Protein AF-0000000076749751 (afdb_homodimer)

Secondary structure (DSSP, 8-state):
--HHHHHHHHS------SHHHHHHHHHH--BTTHHHHHHHHHT--HHHHHHHTT--HHHHHHHHTTT-B--HHHHHHHHHHHHHHHHHHHHH--HHHHHHHHHS-BGGGTTB-HHHHTTSHHHHHHHHHHHHHHHTT---/--HHHHHHHHS------SHHHHHHHHHH--BTTHHHHHHHHHT--HHHHHHHTT--HHHHHHHHTTT-B--HHHHHHHHHHHHHHHHHHHHH--HHHHHHHHHS-BGGGTTB-HHHHTTSHHHHHHHHHHHHHHHTT---

Organism: NCBI:txid190893

Structure (mmCIF, N/CA/C/O backbone):
data_AF-0000000076749751-model_v1
#
loop_
_entity.id
_entity.type
_entity.pdbx_description
1 polymer 'DUF2384 domain-containing protein'
#
loop_
_atom_site.group_PDB
_atom_site.id
_atom_site.type_symbol
_atom_site.label_atom_id
_atom_site.label_alt_id
_atom_site.label_comp_id
_atom_site.label_asym_id
_atom_site.label_entity_id
_atom_site.label_seq_id
_atom_site.pdbx_PDB_ins_code
_atom_site.Cartn_x
_atom_site.Cartn_y
_atom_site.Cartn_z
_atom_site.occupancy
_atom_site.B_iso_or_equiv
_atom_site.auth_seq_id
_atom_site.auth_comp_id
_atom_site.auth_asym_id
_atom_site.auth_atom_id
_atom_site.pdbx_PDB_model_num
ATOM 1 N N . MET A 1 1 ? -2.357 2.645 -14.68 1 77.06 1 MET A N 1
ATOM 2 C CA . MET A 1 1 ? -1.623 1.85 -13.695 1 77.06 1 MET A CA 1
ATOM 3 C C . MET A 1 1 ? -2.307 0.506 -13.461 1 77.06 1 MET A C 1
ATOM 5 O O . MET A 1 1 ? -1.648 -0.535 -13.445 1 77.06 1 MET A O 1
ATOM 9 N N . TYR A 1 2 ? -3.404 0.118 -13.281 1 90.69 2 TYR A N 1
ATOM 10 C CA . TYR A 1 2 ? -4.016 -1.134 -12.852 1 90.69 2 TYR A CA 1
ATOM 11 C C . TYR A 1 2 ? -4.855 -1.741 -13.969 1 90.69 2 TYR A C 1
ATOM 13 O O . TYR A 1 2 ? -5.582 -2.713 -13.75 1 90.69 2 TYR A O 1
ATOM 21 N N . ALA A 1 3 ? -4.648 -1.252 -15.211 1 92.38 3 ALA A N 1
ATOM 22 C CA . ALA A 1 3 ? -5.516 -1.77 -16.266 1 92.38 3 ALA A CA 1
ATOM 23 C C . ALA A 1 3 ? -5.273 -3.258 -16.5 1 92.38 3 ALA A C 1
ATOM 25 O O . ALA A 1 3 ? -6.219 -4.047 -16.562 1 92.38 3 ALA A O 1
ATOM 26 N N . SER A 1 4 ? -4.059 -3.562 -16.656 1 93.38 4 SER A N 1
ATOM 27 C CA . SER A 1 4 ? -3.701 -4.961 -16.875 1 93.38 4 SER A CA 1
ATOM 28 C C . SER A 1 4 ? -4.051 -5.82 -15.664 1 93.38 4 SER A C 1
ATOM 30 O O . SER A 1 4 ? -4.578 -6.922 -15.812 1 93.38 4 SER A O 1
ATOM 32 N N . ALA A 1 5 ? -3.809 -5.34 -14.492 1 95.25 5 ALA A N 1
ATOM 33 C CA . ALA A 1 5 ? -4.129 -6.051 -13.258 1 95.25 5 ALA A CA 1
ATOM 34 C C . ALA A 1 5 ? -5.633 -6.293 -13.133 1 95.25 5 ALA A C 1
ATOM 36 O O . ALA A 1 5 ? -6.062 -7.391 -12.773 1 95.25 5 ALA A O 1
ATOM 37 N N . TYR A 1 6 ? -6.387 -5.254 -13.445 1 95.44 6 TYR A N 1
ATOM 38 C CA . TYR A 1 6 ? -7.84 -5.387 -13.406 1 95.44 6 TYR A CA 1
ATOM 39 C C . TYR A 1 6 ? -8.312 -6.449 -14.391 1 95.44 6 TYR A C 1
ATOM 41 O O . TYR A 1 6 ? -9.188 -7.254 -14.07 1 95.44 6 TYR A O 1
ATOM 49 N N . GLN A 1 7 ? -7.746 -6.406 -15.539 1 94.81 7 GLN A N 1
ATOM 50 C CA . GLN A 1 7 ? -8.094 -7.398 -16.547 1 94.81 7 GLN A CA 1
ATOM 51 C C . GLN A 1 7 ? -7.766 -8.812 -16.078 1 94.81 7 GLN A C 1
ATOM 53 O O . GLN A 1 7 ? -8.555 -9.742 -16.266 1 94.81 7 GLN A O 1
ATOM 58 N N . MET A 1 8 ? -6.652 -8.961 -15.445 1 95.5 8 MET A N 1
ATOM 59 C CA . MET A 1 8 ? -6.223 -10.258 -14.945 1 95.5 8 MET A CA 1
ATOM 60 C C . MET A 1 8 ? -7.195 -10.781 -13.891 1 95.5 8 MET A C 1
ATOM 62 O O . MET A 1 8 ? -7.473 -11.984 -13.844 1 95.5 8 MET A O 1
ATOM 66 N N . LEU A 1 9 ? -7.738 -9.906 -13.148 1 96.38 9 LEU A N 1
ATOM 67 C CA . LEU A 1 9 ? -8.594 -10.297 -12.031 1 96.38 9 LEU A CA 1
ATOM 68 C C . LEU A 1 9 ? -10.039 -10.469 -12.492 1 96.38 9 LEU A C 1
ATOM 70 O O . LEU A 1 9 ? -10.711 -11.422 -12.102 1 96.38 9 LEU A O 1
ATOM 74 N N . SER A 1 10 ? -10.492 -9.586 -13.289 1 93.06 10 SER A N 1
ATOM 75 C CA . SER A 1 10 ? -11.914 -9.547 -13.609 1 93.06 10 SER A CA 1
ATOM 76 C C . SER A 1 10 ? -12.211 -10.297 -14.906 1 93.06 10 SER A C 1
ATOM 78 O O . SER A 1 10 ? -13.359 -10.656 -15.172 1 93.06 10 SER A O 1
ATOM 80 N N . GLY A 1 11 ? -11.211 -10.422 -15.727 1 90.88 11 GLY A N 1
ATOM 81 C CA . GLY A 1 11 ? -11.414 -11.016 -17.031 1 90.88 11 GLY A CA 1
ATOM 82 C C . GLY A 1 11 ? -11.969 -10.039 -18.062 1 90.88 11 GLY A C 1
ATOM 83 O O . GLY A 1 11 ? -12.242 -10.414 -19.203 1 90.88 11 GLY A O 1
ATOM 84 N N . THR A 1 12 ? -12.133 -8.828 -17.641 1 89.44 12 THR A N 1
ATOM 85 C CA . THR A 1 12 ? -12.703 -7.816 -18.516 1 89.44 12 THR A CA 1
ATOM 86 C C . THR A 1 12 ? -11.711 -6.676 -18.734 1 89.44 12 THR A C 1
ATOM 88 O O . THR A 1 12 ? -11.078 -6.203 -17.797 1 89.44 12 THR A O 1
ATOM 91 N N . LYS A 1 13 ? -11.641 -6.367 -19.969 1 87.12 13 LYS A N 1
ATOM 92 C CA . LYS A 1 13 ? -10.773 -5.234 -20.281 1 87.12 13 LYS A CA 1
ATOM 93 C C . LYS A 1 13 ? -11.445 -3.912 -19.922 1 87.12 13 LYS A C 1
ATOM 95 O O . LYS A 1 13 ? -12.648 -3.738 -20.156 1 87.12 13 LYS A O 1
ATOM 100 N N . VAL A 1 14 ? -10.758 -3.127 -19.266 1 82.94 14 VAL A N 1
ATOM 101 C CA . VAL A 1 14 ? -11.25 -1.791 -18.953 1 82.94 14 VAL A CA 1
ATOM 102 C C . VAL A 1 14 ? -10.172 -0.755 -19.25 1 82.94 14 VAL A C 1
ATOM 104 O O . VAL A 1 14 ? -8.984 -1.077 -19.281 1 82.94 14 VAL A O 1
ATOM 107 N N . LYS A 1 15 ? -10.633 0.334 -19.734 1 83 15 LYS A N 1
ATOM 108 C CA . LYS A 1 15 ? -9.703 1.451 -19.875 1 83 15 LYS A CA 1
ATOM 109 C C . LYS A 1 15 ? -9.656 2.295 -18.609 1 83 15 LYS A C 1
ATOM 111 O O . LYS A 1 15 ? -10.688 2.752 -18.125 1 83 15 LYS A O 1
ATOM 116 N N . ILE A 1 16 ? -8.555 2.17 -17.953 1 79.12 16 ILE A N 1
ATOM 117 C CA . ILE A 1 16 ? -8.312 3.051 -16.812 1 79.12 16 ILE A CA 1
ATOM 118 C C . ILE A 1 16 ? -7.359 4.168 -17.219 1 79.12 16 ILE A C 1
ATOM 120 O O . ILE A 1 16 ? -6.184 3.92 -17.5 1 79.12 16 ILE A O 1
ATOM 124 N N . GLY A 1 17 ? -7.93 5.363 -17.312 1 77.25 17 GLY A N 1
ATOM 125 C CA . GLY A 1 17 ? -7.117 6.379 -17.969 1 77.25 17 GLY A CA 1
ATOM 126 C C . GLY A 1 17 ? -6.742 7.523 -17.047 1 77.25 17 GLY A C 1
ATOM 127 O O . GLY A 1 17 ? -5.977 8.414 -17.422 1 77.25 17 GLY A O 1
ATOM 128 N N . SER A 1 18 ? -7.34 7.512 -15.945 1 86.38 18 SER A N 1
ATOM 129 C CA . SER A 1 18 ? -7.082 8.664 -15.086 1 86.38 18 SER A CA 1
ATOM 130 C C . SER A 1 18 ? -6.988 8.258 -13.617 1 86.38 18 SER A C 1
ATOM 132 O O . SER A 1 18 ? -7.465 7.184 -13.234 1 86.38 18 SER A O 1
ATOM 134 N N . VAL A 1 19 ? -6.344 9.133 -12.891 1 88.06 19 VAL A N 1
ATOM 135 C CA . VAL A 1 19 ? -6.176 8.906 -11.461 1 88.06 19 VAL A CA 1
ATOM 136 C C . VAL A 1 19 ? -7.543 8.797 -10.789 1 88.06 19 VAL A C 1
ATOM 138 O O . VAL A 1 19 ? -7.812 7.832 -10.062 1 88.06 19 VAL A O 1
ATOM 141 N N . PRO A 1 20 ? -8.469 9.672 -11.148 1 90.75 20 PRO A N 1
ATOM 142 C CA . PRO A 1 20 ? -9.789 9.562 -10.523 1 90.75 20 PRO A CA 1
ATOM 143 C C . PRO A 1 20 ? -10.484 8.242 -10.836 1 90.75 20 PRO A C 1
ATOM 145 O O . PRO A 1 20 ? -11.195 7.691 -9.984 1 90.75 20 PRO A O 1
ATOM 148 N N . GLU A 1 21 ? -10.281 7.762 -11.953 1 92.25 21 GLU A N 1
ATOM 149 C CA . GLU A 1 21 ? -10.93 6.512 -12.344 1 92.25 21 GLU A CA 1
ATOM 150 C C . GLU A 1 21 ? -10.375 5.336 -11.547 1 92.25 21 GLU A C 1
ATOM 152 O O . GLU A 1 21 ? -11.141 4.492 -11.062 1 92.25 21 GLU A O 1
ATOM 157 N N . ILE A 1 22 ? -9.086 5.301 -11.406 1 92.69 22 ILE A N 1
ATOM 158 C CA . ILE A 1 22 ? -8.461 4.215 -10.664 1 92.69 22 ILE A CA 1
ATOM 159 C C . ILE A 1 22 ? -8.883 4.277 -9.195 1 92.69 22 ILE A C 1
ATOM 161 O O . ILE A 1 22 ? -9.172 3.25 -8.586 1 92.69 22 ILE A O 1
ATOM 165 N N . LEU A 1 23 ? -8.906 5.449 -8.656 1 95.44 23 LEU A N 1
ATOM 166 C CA . LEU A 1 23 ? -9.297 5.625 -7.258 1 95.44 23 LEU A CA 1
ATOM 167 C C . LEU A 1 23 ? -10.75 5.23 -7.051 1 95.44 23 LEU A C 1
ATOM 169 O O . LEU A 1 23 ? -11.102 4.652 -6.02 1 95.44 23 LEU A O 1
ATOM 173 N N . SER A 1 24 ? -11.586 5.555 -8.055 1 95.19 24 SER A N 1
ATOM 174 C CA . SER A 1 24 ? -12.992 5.176 -7.969 1 95.19 24 SER A CA 1
ATOM 175 C C . SER A 1 24 ? -13.156 3.662 -7.953 1 95.19 24 SER A C 1
ATOM 177 O O . SER A 1 24 ? -13.969 3.129 -7.199 1 95.19 24 SER A O 1
ATOM 179 N N . ILE A 1 25 ? -12.422 2.971 -8.773 1 94.94 25 ILE A N 1
ATOM 180 C CA . ILE A 1 25 ? -12.461 1.514 -8.836 1 94.94 25 ILE A CA 1
ATOM 181 C C . ILE A 1 25 ? -12.062 0.928 -7.484 1 94.94 25 ILE A C 1
ATOM 183 O O . ILE A 1 25 ? -12.734 0.034 -6.965 1 94.94 25 ILE A O 1
ATOM 187 N N . ILE A 1 26 ? -11.008 1.45 -6.895 1 96.81 26 ILE A N 1
ATOM 188 C CA . ILE A 1 26 ? -10.484 0.962 -5.625 1 96.81 26 ILE A CA 1
ATOM 189 C C . ILE A 1 26 ? -11.5 1.225 -4.512 1 96.81 26 ILE A C 1
ATOM 191 O O . ILE A 1 26 ? -11.836 0.321 -3.744 1 96.81 26 ILE A O 1
ATOM 195 N N . ARG A 1 27 ? -12.055 2.432 -4.48 1 97.19 27 ARG A N 1
ATOM 196 C CA . ARG A 1 27 ? -12.953 2.848 -3.406 1 97.19 27 ARG A CA 1
ATOM 197 C C . ARG A 1 27 ? -14.289 2.115 -3.49 1 97.19 27 ARG A C 1
ATOM 199 O O . ARG A 1 27 ? -14.922 1.847 -2.467 1 97.19 27 ARG A O 1
ATOM 206 N N . THR A 1 28 ? -14.719 1.804 -4.684 1 95.94 28 THR A N 1
ATOM 207 C CA . THR A 1 28 ? -15.984 1.095 -4.879 1 95.94 28 THR A CA 1
ATOM 208 C C . THR A 1 28 ? -15.828 -0.385 -4.543 1 95.94 28 THR A C 1
ATOM 210 O O . THR A 1 28 ? -16.766 -1.02 -4.062 1 95.94 28 THR A O 1
ATOM 213 N N . GLY A 1 29 ? -14.609 -0.895 -4.801 1 96.94 29 GLY A N 1
ATOM 214 C CA . GLY A 1 29 ? -14.344 -2.301 -4.539 1 96.94 29 GLY A CA 1
ATOM 215 C C . GLY A 1 29 ? -14.523 -3.178 -5.766 1 96.94 29 GLY A C 1
ATOM 216 O O . GLY A 1 29 ? -15.359 -2.891 -6.625 1 96.94 29 GLY A O 1
ATOM 217 N N . LEU A 1 30 ? -13.805 -4.223 -5.789 1 96.56 30 LEU A N 1
ATOM 218 C CA . LEU A 1 30 ? -13.906 -5.188 -6.879 1 96.56 30 LEU A CA 1
ATOM 219 C C . LEU A 1 30 ? -14.984 -6.23 -6.578 1 96.56 30 LEU A C 1
ATOM 221 O O . LEU A 1 30 ? -15.25 -6.527 -5.41 1 96.56 30 LEU A O 1
ATOM 225 N N . PRO A 1 31 ? -15.539 -6.762 -7.676 1 95.44 31 PRO A N 1
ATOM 226 C CA . PRO A 1 31 ? -16.5 -7.84 -7.441 1 95.44 31 PRO A CA 1
ATOM 227 C C . PRO A 1 31 ? -15.867 -9.062 -6.777 1 95.44 31 PRO A C 1
ATOM 229 O O . PRO A 1 31 ? -14.727 -9.414 -7.082 1 95.44 31 PRO A O 1
ATOM 232 N N . VAL A 1 32 ? -16.641 -9.719 -5.898 1 95.94 32 VAL A N 1
ATOM 233 C CA . VAL A 1 32 ? -16.125 -10.867 -5.152 1 95.94 32 VAL A CA 1
ATOM 234 C C . VAL A 1 32 ? -15.758 -11.992 -6.121 1 95.94 32 VAL A C 1
ATOM 236 O O . VAL A 1 32 ? -14.977 -12.883 -5.777 1 95.94 32 VAL A O 1
ATOM 239 N N . SER A 1 33 ? -16.234 -11.93 -7.328 1 93.31 33 SER A N 1
ATOM 240 C CA . SER A 1 33 ? -15.992 -12.961 -8.336 1 93.31 33 SER A CA 1
ATOM 241 C C . SER A 1 33 ? -14.531 -12.984 -8.75 1 93.31 33 SER A C 1
ATOM 243 O O . SER A 1 33 ? -14.078 -13.945 -9.383 1 93.31 33 SER A O 1
ATOM 245 N N . ILE A 1 34 ? -13.75 -11.961 -8.344 1 95.31 34 ILE A N 1
ATOM 246 C CA . ILE A 1 34 ? -12.344 -11.914 -8.727 1 95.31 34 ILE A CA 1
ATOM 247 C C . ILE A 1 34 ? -11.555 -12.961 -7.938 1 95.31 34 ILE A C 1
ATOM 249 O O . ILE A 1 34 ? -10.414 -13.273 -8.273 1 95.31 34 ILE A O 1
ATOM 253 N N . LEU A 1 35 ? -12.156 -13.484 -6.895 1 95.75 35 LEU A N 1
ATOM 254 C CA . LEU A 1 35 ? -11.469 -14.398 -5.996 1 95.75 35 LEU A CA 1
ATOM 255 C C . LEU A 1 35 ? -10.938 -15.609 -6.758 1 95.75 35 LEU A C 1
ATOM 257 O O . LEU A 1 35 ? -9.805 -16.047 -6.535 1 95.75 35 LEU A O 1
ATOM 261 N N . ASP A 1 36 ? -11.758 -16.141 -7.641 1 95.12 36 ASP A N 1
ATOM 262 C CA . ASP A 1 36 ? -11.352 -17.312 -8.398 1 95.12 36 ASP A CA 1
ATOM 263 C C . ASP A 1 36 ? -10.133 -17.016 -9.273 1 95.12 36 ASP A C 1
ATOM 265 O O . ASP A 1 36 ? -9.172 -17.781 -9.297 1 95.12 36 ASP A O 1
ATOM 269 N N . ASN A 1 37 ? -10.109 -15.883 -9.945 1 96.75 37 ASN A N 1
ATOM 270 C CA . ASN A 1 37 ? -8.977 -15.5 -10.789 1 96.75 37 ASN A CA 1
ATOM 271 C C . ASN A 1 37 ? -7.746 -15.172 -9.945 1 96.75 37 ASN A C 1
ATOM 273 O O . ASN A 1 37 ? -6.621 -15.453 -10.359 1 96.75 37 ASN A O 1
ATOM 277 N N . GLY A 1 38 ? -7.996 -14.547 -8.805 1 97.81 38 GLY A N 1
ATOM 278 C CA . GLY A 1 38 ? -6.891 -14.258 -7.902 1 97.81 38 GLY A CA 1
ATOM 279 C C . GLY A 1 38 ? -6.164 -15.5 -7.43 1 97.81 38 GLY A C 1
ATOM 280 O O . GLY A 1 38 ? -4.934 -15.539 -7.41 1 97.81 38 GLY A O 1
ATOM 281 N N . THR A 1 39 ? -6.949 -16.516 -7.074 1 97.81 39 THR A N 1
ATOM 282 C CA . THR A 1 39 ? -6.367 -17.781 -6.633 1 97.81 39 THR A CA 1
ATOM 283 C C . THR A 1 39 ? -5.535 -18.406 -7.75 1 97.81 39 THR A C 1
ATOM 285 O O . THR A 1 39 ? -4.445 -18.938 -7.5 1 97.81 39 THR A O 1
ATOM 288 N N . GLU A 1 40 ? -6.008 -18.344 -8.938 1 96.75 40 GLU A N 1
ATOM 289 C CA . GLU A 1 40 ? -5.305 -18.906 -10.086 1 96.75 40 GLU A CA 1
ATOM 290 C C . GLU A 1 40 ? -4.016 -18.141 -10.367 1 96.75 40 GLU A C 1
ATOM 292 O O . GLU A 1 40 ? -2.986 -18.75 -10.688 1 96.75 40 GLU A O 1
ATOM 297 N N . LEU A 1 41 ? -4.082 -16.844 -10.227 1 97.06 41 LEU A N 1
ATOM 298 C CA . LEU A 1 41 ? -2.936 -15.969 -10.492 1 97.06 41 LEU A CA 1
ATOM 299 C C . LEU A 1 41 ? -1.757 -16.344 -9.602 1 97.06 41 LEU A C 1
ATOM 301 O O . LEU A 1 41 ? -0.604 -16.297 -10.039 1 97.06 41 LEU A O 1
ATOM 305 N N . LEU A 1 42 ? -2.061 -16.734 -8.391 1 98.06 42 LEU A N 1
ATOM 306 C CA . LEU A 1 42 ? -1.001 -16.922 -7.406 1 98.06 42 LEU A CA 1
ATOM 307 C C . LEU A 1 42 ? -0.746 -18.406 -7.156 1 98.06 42 LEU A C 1
ATOM 309 O O . LEU A 1 42 ? 0.232 -18.766 -6.5 1 98.06 42 LEU A O 1
ATOM 313 N N . GLY A 1 43 ? -1.603 -19.234 -7.707 1 97 43 GLY A N 1
ATOM 314 C CA . GLY A 1 43 ? -1.479 -20.656 -7.461 1 97 43 GLY A CA 1
ATOM 315 C C . GLY A 1 43 ? -1.749 -21.047 -6.016 1 97 43 GLY A C 1
ATOM 316 O O . GLY A 1 43 ? -1.051 -21.891 -5.449 1 97 43 GLY A O 1
ATOM 317 N N . VAL A 1 44 ? -2.682 -20.391 -5.367 1 97.81 44 VAL A N 1
ATOM 318 C CA . VAL A 1 44 ? -3.037 -20.672 -3.98 1 97.81 44 VAL A CA 1
ATOM 319 C C . VAL A 1 44 ? -4.527 -20.984 -3.883 1 97.81 44 VAL A C 1
ATOM 321 O O . VAL A 1 44 ? -5.273 -20.797 -4.844 1 97.81 44 VAL A O 1
ATOM 324 N N . ASN A 1 45 ? -4.945 -21.547 -2.756 1 97.44 45 ASN A N 1
ATOM 325 C CA . ASN A 1 45 ? -6.367 -21.812 -2.584 1 97.44 45 ASN A CA 1
ATOM 326 C C . ASN A 1 45 ? -7.125 -20.578 -2.104 1 97.44 45 ASN A C 1
ATOM 328 O O . ASN A 1 45 ? -6.52 -19.547 -1.841 1 97.44 45 ASN A O 1
ATOM 332 N N . LYS A 1 46 ? -8.422 -20.672 -2.062 1 96.88 46 LYS A N 1
ATOM 333 C CA . LYS A 1 46 ? -9.273 -19.531 -1.759 1 96.88 46 LYS A CA 1
ATOM 334 C C . LYS A 1 46 ? -9.008 -19.016 -0.351 1 96.88 46 LYS A C 1
ATOM 336 O O . LYS A 1 46 ? -9.023 -17.797 -0.122 1 96.88 46 LYS A O 1
ATOM 341 N N . THR A 1 47 ? -8.789 -19.922 0.562 1 97.44 47 THR A N 1
ATOM 342 C CA . THR A 1 47 ? -8.508 -19.516 1.937 1 97.44 47 THR A CA 1
ATOM 343 C C . THR A 1 47 ? -7.223 -18.703 2.014 1 97.44 47 THR A C 1
ATOM 345 O O . THR A 1 47 ? -7.191 -17.641 2.652 1 97.44 47 THR A O 1
ATOM 348 N N . GLU A 1 48 ? -6.23 -19.141 1.369 1 97.62 48 GLU A N 1
ATOM 349 C CA . GLU A 1 48 ? -4.938 -18.453 1.348 1 97.62 48 GLU A CA 1
ATOM 350 C C . GLU A 1 48 ? -5.047 -17.094 0.667 1 97.62 48 GLU A C 1
ATOM 352 O O . GLU A 1 48 ? -4.504 -16.109 1.163 1 97.62 48 GLU A O 1
ATOM 357 N N . TYR A 1 49 ? -5.715 -17.094 -0.456 1 98.44 49 TYR A N 1
ATOM 358 C CA . TYR A 1 49 ? -5.852 -15.836 -1.181 1 98.44 49 TYR A CA 1
ATOM 359 C C . TYR A 1 49 ? -6.613 -14.805 -0.35 1 98.44 49 TYR A C 1
ATOM 361 O O . TYR A 1 49 ? -6.215 -13.641 -0.276 1 98.44 49 TYR A O 1
ATOM 369 N N . ALA A 1 50 ? -7.742 -15.25 0.243 1 97.94 50 ALA A N 1
ATOM 370 C CA . ALA A 1 50 ? -8.523 -14.359 1.096 1 97.94 50 ALA A CA 1
ATOM 371 C C . ALA A 1 50 ? -7.668 -13.781 2.217 1 97.94 50 ALA A C 1
ATOM 373 O O . ALA A 1 50 ? -7.758 -12.594 2.527 1 97.94 50 ALA A O 1
ATOM 374 N N . GLN A 1 51 ? -6.844 -14.594 2.736 1 96.94 51 GLN A N 1
ATOM 375 C CA . GLN A 1 51 ? -5.957 -14.148 3.807 1 96.94 51 GLN A CA 1
ATOM 376 C C . GLN A 1 51 ? -4.949 -13.117 3.297 1 96.94 51 GLN A C 1
ATOM 378 O O . GLN A 1 51 ? -4.656 -12.141 3.98 1 96.94 51 GLN A O 1
ATOM 383 N N . LEU A 1 52 ? -4.402 -13.328 2.145 1 97.81 52 LEU A N 1
ATOM 384 C CA . LEU A 1 52 ? -3.424 -12.414 1.561 1 97.81 52 LEU A CA 1
ATOM 385 C C . LEU A 1 52 ? -4.016 -11.023 1.386 1 97.81 52 LEU A C 1
ATOM 387 O O . LEU A 1 52 ? -3.342 -10.016 1.635 1 97.81 52 LEU A O 1
ATOM 391 N N . ILE A 1 53 ? -5.246 -10.977 1.005 1 98.19 53 ILE A N 1
ATOM 392 C CA . ILE A 1 53 ? -5.812 -9.672 0.7 1 98.19 53 ILE A CA 1
ATOM 393 C C . ILE A 1 53 ? -6.582 -9.148 1.911 1 98.19 53 ILE A C 1
ATOM 395 O O . ILE A 1 53 ? -7.309 -8.156 1.811 1 98.19 53 ILE A O 1
ATOM 399 N N . GLY A 1 54 ? -6.465 -9.766 3.039 1 96.62 54 GLY A N 1
ATOM 400 C CA . GLY A 1 54 ? -7.059 -9.305 4.285 1 96.62 54 GLY A CA 1
ATOM 401 C C . GLY A 1 54 ? -8.57 -9.453 4.316 1 96.62 54 GLY A C 1
ATOM 402 O O . GLY A 1 54 ? -9.266 -8.602 4.879 1 96.62 54 GLY A O 1
ATOM 403 N N . ALA A 1 55 ? -9.07 -10.469 3.721 1 96.06 55 ALA A N 1
ATOM 404 C CA . ALA A 1 55 ? -10.523 -10.664 3.686 1 96.06 55 ALA A CA 1
ATOM 405 C C . ALA A 1 55 ? -10.922 -11.945 4.41 1 96.06 55 ALA A C 1
ATOM 407 O O . ALA A 1 55 ? -10.078 -12.805 4.672 1 96.06 55 ALA A O 1
ATOM 408 N N . ASN A 1 56 ? -12.156 -11.938 4.832 1 94.06 56 ASN A N 1
ATOM 409 C CA . ASN A 1 56 ? -12.766 -13.133 5.414 1 94.06 56 ASN A CA 1
ATOM 410 C C . ASN A 1 56 ? -13.445 -13.984 4.348 1 94.06 56 ASN A C 1
ATOM 412 O O . ASN A 1 56 ? -14.477 -13.586 3.795 1 94.06 56 ASN A O 1
ATOM 416 N N . LEU A 1 57 ? -12.891 -15.203 4.18 1 94.75 57 LEU A N 1
ATOM 417 C CA . LEU A 1 57 ? -13.391 -16.047 3.1 1 94.75 57 LEU A CA 1
ATOM 418 C C . LEU A 1 57 ? -14.883 -16.312 3.266 1 94.75 57 LEU A C 1
ATOM 420 O O . LEU A 1 57 ? -15.633 -16.344 2.281 1 94.75 57 LEU A O 1
ATOM 424 N N . ARG A 1 58 ? -15.312 -16.547 4.461 1 94.81 58 ARG A N 1
ATOM 425 C CA . ARG A 1 58 ? -16.734 -16.797 4.699 1 94.81 58 ARG A CA 1
ATOM 426 C C . ARG A 1 58 ? -17.578 -15.617 4.262 1 94.81 58 ARG A C 1
ATOM 428 O O . ARG A 1 58 ? -18.625 -15.797 3.627 1 94.81 58 ARG A O 1
ATOM 435 N N . SER A 1 59 ? -17.094 -14.391 4.602 1 93.31 59 SER A N 1
ATOM 436 C CA . SER A 1 59 ? -17.797 -13.172 4.23 1 93.31 59 SER A CA 1
ATOM 437 C C . SER A 1 59 ? -17.844 -13 2.717 1 93.31 59 SER A C 1
ATOM 439 O O . SER A 1 59 ? -18.875 -12.594 2.168 1 93.31 59 SER A O 1
ATOM 441 N N . ILE A 1 60 ? -16.781 -13.398 2.078 1 93.5 60 ILE A N 1
ATOM 442 C CA . ILE A 1 60 ? -16.703 -13.289 0.626 1 93.5 60 ILE A CA 1
ATOM 443 C C . ILE A 1 60 ? -17.688 -14.266 -0.019 1 93.5 60 ILE A C 1
ATOM 445 O O . ILE A 1 60 ? -18.391 -13.914 -0.962 1 93.5 60 ILE A O 1
ATOM 449 N N . GLN A 1 61 ? -17.672 -15.43 0.448 1 91.31 61 GLN A N 1
ATOM 450 C CA . GLN A 1 61 ? -18.531 -16.469 -0.103 1 91.31 61 GLN A CA 1
ATOM 451 C C . GLN A 1 61 ? -20 -16.109 0.051 1 91.31 61 GLN A C 1
ATOM 453 O O . GLN A 1 61 ? -20.812 -16.391 -0.829 1 91.31 61 GLN A O 1
ATOM 458 N N . ARG A 1 62 ? -20.328 -15.508 1.096 1 91.81 62 ARG A N 1
ATOM 459 C CA . ARG A 1 62 ? -21.703 -15.047 1.305 1 91.81 62 ARG A CA 1
ATOM 460 C C . ARG A 1 62 ? -22.078 -13.969 0.287 1 91.81 62 ARG A C 1
ATOM 462 O O . ARG A 1 62 ? -23.172 -13.992 -0.27 1 91.81 62 ARG A O 1
ATOM 469 N N . LYS A 1 63 ? -21.156 -13.117 0.046 1 88.12 63 LYS A N 1
ATOM 470 C CA . LYS A 1 63 ? -21.391 -12.016 -0.877 1 88.12 63 LYS A CA 1
ATOM 471 C C . LYS A 1 63 ? -21.422 -12.5 -2.322 1 88.12 63 LYS A C 1
ATOM 473 O O . LYS A 1 63 ? -22.062 -11.891 -3.178 1 88.12 63 LYS A O 1
ATOM 478 N N . GLN A 1 64 ? -20.594 -13.484 -2.541 1 84.06 64 GLN A N 1
ATOM 479 C CA . GLN A 1 64 ? -20.547 -14.047 -3.885 1 84.06 64 GLN A CA 1
ATOM 480 C C . GLN A 1 64 ? -21.938 -14.477 -4.359 1 84.06 64 GLN A C 1
ATOM 482 O O . GLN A 1 64 ? -22.219 -14.461 -5.559 1 84.06 64 GLN A O 1
ATOM 487 N N . GLN A 1 65 ? -22.719 -14.789 -3.424 1 84 65 GLN A N 1
ATOM 488 C CA . GLN A 1 65 ? -24.078 -15.234 -3.74 1 84 65 GLN A CA 1
ATOM 489 C C . GLN A 1 65 ? -24.969 -14.055 -4.145 1 84 65 GLN A C 1
ATOM 491 O O . GLN A 1 65 ? -26 -14.242 -4.785 1 84 65 GLN A O 1
ATOM 496 N N . THR A 1 66 ? -24.625 -12.812 -3.918 1 82.88 66 THR A N 1
ATOM 497 C CA . THR A 1 66 ? -25.453 -11.633 -4.164 1 82.88 66 THR A CA 1
ATOM 498 C C . THR A 1 66 ? -24.688 -10.594 -4.973 1 82.88 66 THR A C 1
ATOM 500 O O . THR A 1 66 ? -24.922 -9.391 -4.824 1 82.88 66 THR A O 1
ATOM 503 N N . SER A 1 67 ? -23.719 -10.953 -5.719 1 81.94 67 SER A N 1
ATOM 504 C CA . SER A 1 67 ? -22.906 -10.039 -6.531 1 81.94 67 SER A CA 1
ATOM 505 C C . SER A 1 67 ? -22.281 -8.945 -5.676 1 81.94 67 SER A C 1
ATOM 507 O O . SER A 1 67 ? -22.344 -7.766 -6.031 1 81.94 67 SER A O 1
ATOM 509 N N . GLY A 1 68 ? -21.781 -9.359 -4.633 1 93.38 68 GLY A N 1
ATOM 510 C CA . GLY A 1 68 ? -21.219 -8.414 -3.686 1 93.38 68 GLY A CA 1
ATOM 511 C C . GLY A 1 68 ? -19.812 -7.973 -4.047 1 93.38 68 GLY A C 1
ATOM 512 O O . GLY A 1 68 ? -19.25 -8.438 -5.039 1 93.38 68 GLY A O 1
ATOM 513 N N . LYS A 1 69 ? -19.312 -6.93 -3.363 1 96.31 69 LYS A N 1
ATOM 514 C CA . LYS A 1 69 ? -18 -6.355 -3.609 1 96.31 69 LYS A CA 1
ATOM 515 C C . LYS A 1 69 ? -17.062 -6.59 -2.424 1 96.31 69 LYS A C 1
ATOM 517 O O . LYS A 1 69 ? -17.516 -6.723 -1.286 1 96.31 69 LYS A O 1
ATOM 522 N N . LEU A 1 70 ? -15.797 -6.777 -2.771 1 97.06 70 LEU A N 1
ATOM 523 C CA . LEU A 1 70 ? -14.773 -6.73 -1.731 1 97.06 70 LEU A CA 1
ATOM 524 C C . LEU A 1 70 ? -14.68 -5.332 -1.127 1 97.06 70 LEU A C 1
ATOM 526 O O . LEU A 1 70 ? -15.133 -4.359 -1.729 1 97.06 70 LEU A O 1
ATOM 530 N N . SER A 1 71 ? -14.133 -5.258 0.09 1 96.56 71 SER A N 1
ATOM 531 C CA . SER A 1 71 ? -13.82 -3.953 0.663 1 96.56 71 SER A CA 1
ATOM 532 C C . SER A 1 71 ? -12.805 -3.199 -0.194 1 96.56 71 SER A C 1
ATOM 534 O O . SER A 1 71 ? -12.055 -3.809 -0.958 1 96.56 71 SER A O 1
ATOM 536 N N . PRO A 1 72 ? -12.727 -1.859 -0.095 1 97.38 72 PRO A N 1
ATOM 537 C CA . PRO A 1 72 ? -11.719 -1.072 -0.816 1 97.38 72 PRO A CA 1
ATOM 538 C C . PRO A 1 72 ? -10.297 -1.548 -0.547 1 97.38 72 PRO A C 1
ATOM 540 O O . PRO A 1 72 ? -9.5 -1.684 -1.48 1 97.38 72 PRO A O 1
ATOM 543 N N . THR A 1 73 ? -9.992 -1.909 0.69 1 97.5 73 THR A N 1
ATOM 544 C CA . THR A 1 73 ? -8.641 -2.318 1.065 1 97.5 73 THR A CA 1
ATOM 545 C C . THR A 1 73 ? -8.289 -3.662 0.433 1 97.5 73 THR A C 1
ATOM 547 O O . THR A 1 73 ? -7.211 -3.822 -0.138 1 97.5 73 THR A O 1
ATOM 550 N N . SER A 1 74 ? -9.195 -4.625 0.523 1 97.94 74 SER A N 1
ATOM 551 C CA . SER A 1 74 ? -8.953 -5.926 -0.09 1 97.94 74 SER A CA 1
ATOM 552 C C . SER A 1 74 ? -8.859 -5.812 -1.608 1 97.94 74 SER A C 1
ATOM 554 O O . SER A 1 74 ? -8.062 -6.508 -2.24 1 97.94 74 SER A O 1
ATOM 556 N N . SER A 1 75 ? -9.742 -4.941 -2.201 1 98.06 75 SER A N 1
ATOM 557 C CA . SER A 1 75 ? -9.742 -4.711 -3.641 1 98.06 75 SER A CA 1
ATOM 558 C C . SER A 1 75 ? -8.398 -4.148 -4.109 1 98.06 75 SER A C 1
ATOM 560 O O . SER A 1 75 ? -7.84 -4.613 -5.105 1 98.06 75 SER A O 1
ATOM 562 N N . GLU A 1 76 ? -7.953 -3.172 -3.373 1 98.31 76 GLU A N 1
ATOM 563 C CA . GLU A 1 76 ? -6.676 -2.5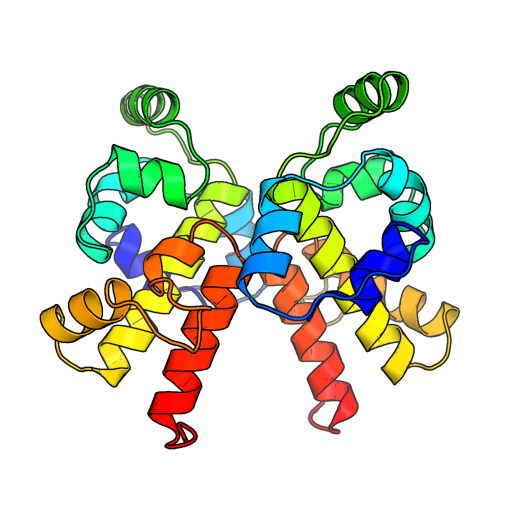59 -3.727 1 98.31 76 GLU A CA 1
ATOM 564 C C . GLU A 1 76 ? -5.523 -3.549 -3.566 1 98.31 76 GLU A C 1
ATOM 566 O O . GLU A 1 76 ? -4.613 -3.592 -4.398 1 98.31 76 GLU A O 1
ATOM 571 N N . HIS A 1 77 ? -5.566 -4.312 -2.539 1 98.75 77 HIS A N 1
ATOM 572 C CA . HIS A 1 77 ? -4.543 -5.328 -2.311 1 98.75 77 HIS A CA 1
ATOM 573 C C . HIS A 1 77 ? -4.527 -6.355 -3.439 1 98.75 77 HIS A C 1
ATOM 575 O O . HIS A 1 77 ? -3.457 -6.75 -3.904 1 98.75 77 HIS A O 1
ATOM 581 N N . ALA A 1 78 ? -5.699 -6.762 -3.871 1 98.56 78 ALA A N 1
ATOM 582 C CA . ALA A 1 78 ? -5.816 -7.703 -4.984 1 98.56 78 ALA A CA 1
ATOM 583 C C . ALA A 1 78 ? -5.203 -7.121 -6.258 1 98.56 78 ALA A C 1
ATOM 585 O O . ALA A 1 78 ? -4.48 -7.816 -6.977 1 98.56 78 ALA A O 1
ATOM 586 N N . LEU A 1 79 ? -5.516 -5.887 -6.512 1 98.12 79 LEU A N 1
ATOM 587 C CA . LEU A 1 79 ? -4.965 -5.223 -7.691 1 98.12 79 LEU A CA 1
ATOM 588 C C . LEU A 1 79 ? -3.443 -5.156 -7.617 1 98.12 79 LEU A C 1
ATOM 590 O O . LEU A 1 79 ? -2.758 -5.398 -8.609 1 98.12 79 LEU A O 1
ATOM 594 N N . MET A 1 80 ? -2.943 -4.891 -6.461 1 98.38 80 MET A N 1
ATOM 595 C CA . MET A 1 80 ? -1.499 -4.793 -6.277 1 98.38 80 MET A CA 1
ATOM 596 C C . MET A 1 80 ? -0.834 -6.152 -6.461 1 98.38 80 MET A C 1
ATOM 598 O O . MET A 1 80 ? 0.231 -6.25 -7.074 1 98.38 80 MET A O 1
ATOM 602 N N . LEU A 1 81 ? -1.452 -7.16 -5.934 1 98.69 81 LEU A N 1
ATOM 603 C CA . LEU A 1 81 ? -0.934 -8.508 -6.129 1 98.69 81 LEU A CA 1
ATOM 604 C C . LEU A 1 81 ? -0.915 -8.875 -7.609 1 98.69 81 LEU A C 1
ATOM 606 O O . LEU A 1 81 ? 0.055 -9.461 -8.094 1 98.69 81 LEU A O 1
ATOM 610 N N . ALA A 1 82 ? -2 -8.531 -8.273 1 98.44 82 ALA A N 1
ATOM 611 C CA . ALA A 1 82 ? -2.072 -8.82 -9.711 1 98.44 82 ALA A CA 1
ATOM 612 C C . ALA A 1 82 ? -0.984 -8.07 -10.469 1 98.44 82 ALA A C 1
ATOM 614 O O . ALA A 1 82 ? -0.391 -8.609 -11.406 1 98.44 82 ALA A O 1
ATOM 615 N N . GLU A 1 83 ? -0.741 -6.855 -10.062 1 97.56 83 GLU A N 1
ATOM 616 C CA . GLU A 1 83 ? 0.322 -6.074 -10.688 1 97.56 83 GLU A CA 1
ATOM 617 C C . GLU A 1 83 ? 1.688 -6.715 -10.453 1 97.56 83 GLU A C 1
ATOM 619 O O . GLU A 1 83 ? 2.529 -6.742 -11.352 1 97.56 83 GLU A O 1
ATOM 624 N N . LEU A 1 84 ? 1.932 -7.176 -9.281 1 98.19 84 LEU A N 1
ATOM 625 C CA . LEU A 1 84 ? 3.17 -7.883 -8.977 1 98.19 84 LEU A CA 1
ATOM 626 C C . LEU A 1 84 ? 3.354 -9.086 -9.883 1 98.19 84 LEU A C 1
ATOM 628 O O . LEU A 1 84 ? 4.43 -9.289 -10.453 1 98.19 84 LEU A O 1
ATOM 632 N N . VAL A 1 85 ? 2.307 -9.828 -10.031 1 98.19 85 VAL A N 1
ATOM 633 C CA . VAL A 1 85 ? 2.373 -11.031 -10.852 1 98.19 85 VAL A CA 1
ATOM 634 C C . VAL A 1 85 ? 2.623 -10.648 -12.305 1 98.19 85 VAL A C 1
ATOM 636 O O . VAL A 1 85 ? 3.402 -11.297 -13.008 1 98.19 85 VAL A O 1
ATOM 639 N N . ARG A 1 86 ? 1.891 -9.609 -12.75 1 97.31 86 ARG A N 1
ATOM 640 C CA . ARG A 1 86 ? 2.094 -9.125 -14.109 1 97.31 86 ARG A CA 1
ATOM 641 C C . ARG A 1 86 ? 3.559 -8.781 -14.352 1 97.31 86 ARG A C 1
ATOM 643 O O . ARG A 1 86 ? 4.141 -9.211 -15.359 1 97.31 86 ARG A O 1
ATOM 650 N N . LEU A 1 87 ? 4.164 -8.031 -13.469 1 96.94 87 LEU A N 1
ATOM 651 C CA . LEU A 1 87 ? 5.566 -7.645 -13.586 1 96.94 87 LEU A CA 1
ATOM 652 C C . LEU A 1 87 ? 6.473 -8.867 -13.586 1 96.94 87 LEU A C 1
ATOM 654 O O . LEU A 1 87 ? 7.41 -8.953 -14.375 1 96.94 87 LEU A O 1
ATOM 658 N N . ALA A 1 88 ? 6.223 -9.766 -12.703 1 97.69 88 ALA A N 1
ATOM 659 C CA . ALA A 1 88 ? 7.027 -10.984 -12.602 1 97.69 88 ALA A CA 1
ATOM 660 C C . ALA A 1 88 ? 6.914 -11.82 -13.875 1 97.69 88 ALA A C 1
ATOM 662 O O . ALA A 1 88 ? 7.914 -12.328 -14.383 1 97.69 88 ALA A O 1
ATOM 663 N N . ASP A 1 89 ? 5.68 -11.938 -14.352 1 97.38 89 ASP A N 1
ATOM 664 C CA . ASP A 1 89 ? 5.461 -12.688 -15.594 1 97.38 89 ASP A CA 1
ATOM 665 C C . ASP A 1 89 ? 6.23 -12.062 -16.75 1 97.38 89 ASP A C 1
ATOM 667 O O . ASP A 1 89 ? 6.75 -12.773 -17.609 1 97.38 89 ASP A O 1
ATOM 671 N N . GLU A 1 90 ? 6.188 -10.781 -16.828 1 96.38 90 GLU A N 1
ATOM 672 C CA . GLU A 1 90 ? 6.91 -10.078 -17.875 1 96.38 90 GLU A CA 1
ATOM 673 C C . GLU A 1 90 ? 8.414 -10.352 -17.797 1 96.38 90 GLU A C 1
ATOM 675 O O . GLU A 1 90 ? 9.086 -10.453 -18.828 1 96.38 90 GLU A O 1
ATOM 680 N N . TYR A 1 91 ? 8.906 -10.445 -16.625 1 97.06 91 TYR A N 1
ATOM 681 C CA . TYR A 1 91 ? 10.328 -10.664 -16.406 1 97.06 91 TYR A CA 1
ATOM 682 C C . TYR A 1 91 ? 10.703 -12.117 -16.688 1 97.06 91 TYR A C 1
ATOM 684 O O . TYR A 1 91 ? 11.641 -12.391 -17.453 1 97.06 91 TYR A O 1
ATOM 692 N N . PHE A 1 92 ? 10.008 -13.094 -16.109 1 97.19 92 PHE A N 1
ATOM 693 C CA . PHE A 1 92 ? 10.375 -14.5 -16.188 1 97.19 92 PHE A CA 1
ATOM 694 C C . PHE A 1 92 ? 9.93 -15.109 -17.516 1 97.19 92 PHE A C 1
ATOM 696 O O . PHE A 1 92 ? 10.477 -16.125 -17.953 1 97.19 92 PHE A O 1
ATOM 703 N N . LYS A 1 93 ? 8.836 -14.609 -18.078 1 97.25 93 LYS A N 1
ATOM 704 C CA . LYS A 1 93 ? 8.266 -15.055 -19.359 1 97.25 93 LYS A CA 1
ATOM 705 C C . LYS A 1 93 ? 7.859 -16.531 -19.281 1 97.25 93 LYS A C 1
ATOM 707 O O . LYS A 1 93 ? 7.863 -17.219 -20.297 1 97.25 93 LYS A O 1
ATOM 712 N N . ASP A 1 94 ? 7.715 -16.984 -18.125 1 96.81 94 ASP A N 1
ATOM 713 C CA . ASP A 1 94 ? 7.32 -18.344 -17.797 1 96.81 94 ASP A CA 1
ATOM 714 C C . ASP A 1 94 ? 6.531 -18.375 -16.484 1 96.81 94 ASP A C 1
ATOM 716 O O . ASP A 1 94 ? 7.066 -18.062 -15.422 1 96.81 94 ASP A O 1
ATOM 720 N N . ARG A 1 95 ? 5.293 -18.797 -16.641 1 96.69 95 ARG A N 1
ATOM 721 C CA . ARG A 1 95 ? 4.383 -18.797 -15.492 1 96.69 95 ARG A CA 1
ATOM 722 C C . ARG A 1 95 ? 4.926 -19.656 -14.359 1 96.69 95 ARG A C 1
ATOM 724 O O . ARG A 1 95 ? 4.852 -19.281 -13.188 1 96.69 95 ARG A O 1
ATOM 731 N N . GLU A 1 96 ? 5.449 -20.781 -14.672 1 97.5 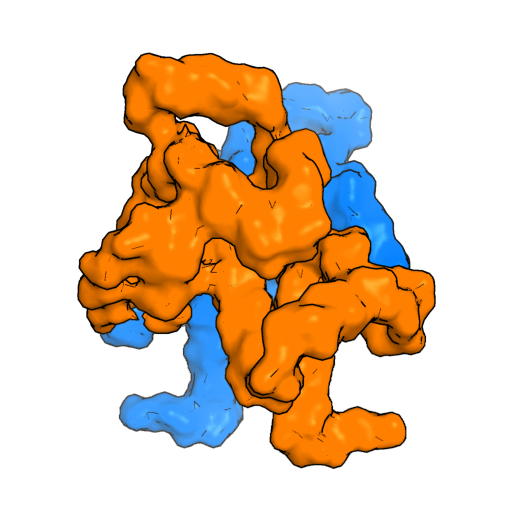96 GLU A N 1
ATOM 732 C CA . GLU A 1 96 ? 6.004 -21.672 -13.656 1 97.5 96 GLU A CA 1
ATOM 733 C C . GLU A 1 96 ? 7.184 -21.031 -12.938 1 97.5 96 GLU A C 1
ATOM 735 O O . GLU A 1 96 ? 7.34 -21.188 -11.727 1 97.5 96 GLU A O 1
ATOM 740 N N . ALA A 1 97 ? 7.996 -20.344 -13.672 1 98 97 ALA A N 1
ATOM 741 C CA . ALA A 1 97 ? 9.133 -19.625 -13.094 1 98 97 ALA A CA 1
ATOM 742 C C . ALA A 1 97 ? 8.656 -18.5 -12.18 1 98 97 ALA A C 1
ATOM 744 O O . ALA A 1 97 ? 9.25 -18.266 -11.125 1 98 97 ALA A O 1
ATOM 745 N N . THR A 1 98 ? 7.594 -17.859 -12.594 1 98.25 98 THR A N 1
ATOM 746 C CA . THR A 1 98 ? 7.004 -16.797 -11.773 1 98.25 98 THR A CA 1
ATOM 747 C C . THR A 1 98 ? 6.527 -17.375 -10.438 1 98.25 98 THR A C 1
ATOM 749 O O . THR A 1 98 ? 6.855 -16.828 -9.383 1 98.25 98 THR A O 1
ATOM 752 N N . LEU A 1 99 ? 5.844 -18.438 -10.523 1 98.25 99 LEU A N 1
ATOM 753 C CA . LEU A 1 99 ? 5.305 -19.047 -9.305 1 98.25 99 LEU A CA 1
ATOM 754 C C . LEU A 1 99 ? 6.426 -19.578 -8.422 1 98.25 99 LEU A C 1
ATOM 756 O O . LEU A 1 99 ? 6.352 -19.484 -7.195 1 98.25 99 LEU A O 1
ATOM 760 N N . ARG A 1 100 ? 7.406 -20.125 -9.062 1 98.12 100 ARG A N 1
ATOM 761 C CA . ARG A 1 100 ? 8.555 -20.609 -8.305 1 98.12 100 ARG A CA 1
ATOM 762 C C . ARG A 1 100 ? 9.234 -19.469 -7.555 1 98.12 100 ARG A C 1
ATOM 764 O O . ARG A 1 100 ? 9.594 -19.609 -6.383 1 98.12 100 ARG A O 1
ATOM 771 N N . TRP A 1 101 ? 9.461 -18.375 -8.203 1 98.25 101 TRP A N 1
ATOM 772 C CA . TRP A 1 101 ? 10.086 -17.219 -7.59 1 98.25 101 TRP A CA 1
ATOM 773 C C . TRP A 1 101 ? 9.242 -16.703 -6.426 1 98.25 101 TRP A C 1
ATOM 775 O O . TRP A 1 101 ? 9.781 -16.359 -5.367 1 98.25 101 TRP A O 1
ATOM 785 N N . LEU A 1 102 ? 7.93 -16.641 -6.629 1 98.19 102 LEU A N 1
ATOM 786 C CA . LEU A 1 102 ? 7.012 -16.141 -5.613 1 98.19 102 LEU A CA 1
ATOM 787 C C . LEU A 1 102 ? 7.086 -17 -4.348 1 98.19 102 LEU A C 1
ATOM 789 O O . LEU A 1 102 ? 6.84 -16.5 -3.246 1 98.19 102 LEU A O 1
ATOM 793 N N . ASN A 1 103 ? 7.441 -18.203 -4.539 1 98.12 103 ASN A N 1
ATOM 794 C CA . ASN A 1 103 ? 7.355 -19.125 -3.416 1 98.12 103 ASN A CA 1
ATOM 795 C C . ASN A 1 103 ? 8.734 -19.5 -2.875 1 98.12 103 ASN A C 1
ATOM 797 O O . ASN A 1 103 ? 8.852 -20.25 -1.905 1 98.12 103 ASN A O 1
ATOM 801 N N . ARG A 1 104 ? 9.75 -18.953 -3.428 1 97.75 104 ARG A N 1
ATOM 802 C CA . ARG A 1 104 ? 11.117 -19.297 -3.027 1 97.75 104 ARG A CA 1
ATOM 803 C C . ARG A 1 104 ? 11.648 -18.297 -2.01 1 97.75 104 ARG A C 1
ATOM 805 O O . ARG A 1 104 ? 11.734 -17.094 -2.297 1 97.75 104 ARG A O 1
ATOM 812 N N . PRO A 1 105 ? 12.086 -18.828 -0.832 1 97.12 105 PRO A N 1
ATOM 813 C CA . PRO A 1 105 ? 12.719 -17.922 0.13 1 97.12 105 PRO A CA 1
ATOM 814 C C . PRO A 1 105 ? 13.984 -17.281 -0.412 1 97.12 105 PRO A C 1
ATOM 816 O O . PRO A 1 105 ? 14.695 -17.875 -1.217 1 97.12 105 PRO A O 1
ATOM 819 N N . SER A 1 106 ? 14.203 -16.062 -0.017 1 95 106 SER A N 1
ATOM 820 C CA . SER A 1 106 ? 15.406 -15.352 -0.438 1 95 106 SER A CA 1
ATOM 821 C C . SER A 1 106 ? 15.891 -14.383 0.641 1 95 106 SER A C 1
ATOM 823 O O . SER A 1 106 ? 15.125 -14.023 1.54 1 95 106 SER A O 1
ATOM 825 N N . LEU A 1 107 ? 17.078 -13.984 0.545 1 91.81 107 LEU A N 1
ATOM 826 C CA . LEU A 1 107 ? 17.688 -13.039 1.477 1 91.81 107 LEU A CA 1
ATOM 827 C C . LEU A 1 107 ? 17.031 -11.672 1.365 1 91.81 107 LEU A C 1
ATOM 829 O O . LEU A 1 107 ? 16.922 -10.953 2.359 1 91.81 107 LEU A O 1
ATOM 833 N N . ALA A 1 108 ? 16.531 -11.383 0.171 1 91.19 108 ALA A N 1
ATOM 834 C CA . ALA A 1 108 ? 15.93 -10.078 -0.081 1 91.19 108 ALA A CA 1
ATOM 835 C C . ALA A 1 108 ? 14.695 -9.867 0.799 1 91.19 108 ALA A C 1
ATOM 837 O O . ALA A 1 108 ? 14.344 -8.727 1.113 1 91.19 108 ALA A O 1
ATOM 838 N N . PHE A 1 109 ? 14.117 -10.969 1.274 1 94.88 109 PHE A N 1
ATOM 839 C CA . PHE A 1 109 ? 12.898 -10.891 2.074 1 94.88 109 PHE A CA 1
ATOM 840 C C . PHE A 1 109 ? 13.133 -11.461 3.469 1 94.88 109 PHE A C 1
ATOM 842 O O . PHE A 1 109 ? 12.203 -11.945 4.109 1 94.88 109 PHE A O 1
ATOM 849 N N . GLY A 1 110 ? 14.406 -11.5 3.93 1 92.81 110 GLY A N 1
ATOM 850 C CA . GLY A 1 110 ? 14.734 -12.016 5.25 1 92.81 110 GLY A CA 1
ATOM 851 C C . GLY A 1 110 ? 14.547 -13.516 5.367 1 92.81 110 GLY A C 1
ATOM 852 O O . GLY A 1 110 ? 14.047 -14.008 6.383 1 92.81 110 GLY A O 1
ATOM 853 N N . ASN A 1 111 ? 14.703 -14.18 4.293 1 94.25 111 ASN A N 1
ATOM 854 C CA . ASN A 1 111 ? 14.609 -15.633 4.203 1 94.25 111 ASN A CA 1
ATOM 855 C C . ASN A 1 111 ? 13.156 -16.094 4.176 1 94.25 111 ASN A C 1
ATOM 857 O O . ASN A 1 111 ? 12.859 -17.25 4.523 1 94.25 111 ASN A O 1
ATOM 861 N N . CYS A 1 112 ? 12.344 -15.211 3.84 1 95.06 112 CYS A N 1
ATOM 862 C CA . CYS A 1 112 ? 10.961 -15.523 3.5 1 95.06 112 CYS A CA 1
ATOM 863 C C . CYS A 1 112 ? 10.75 -15.508 1.99 1 95.06 112 CYS A C 1
ATOM 865 O O . CYS A 1 112 ? 11.609 -15.023 1.248 1 95.06 112 CYS A O 1
ATOM 867 N N . SER A 1 113 ? 9.727 -16.125 1.55 1 97.69 113 SER A N 1
ATOM 868 C CA . SER A 1 113 ? 9.398 -16.031 0.13 1 97.69 113 SER A CA 1
ATOM 869 C C . SER A 1 113 ? 8.688 -14.719 -0.188 1 97.69 113 SER A C 1
ATOM 871 O O . SER A 1 113 ? 8.062 -14.117 0.688 1 97.69 113 SER A O 1
ATOM 873 N N . PRO A 1 114 ? 8.789 -14.258 -1.464 1 98.12 114 PRO A N 1
ATOM 874 C CA . PRO A 1 114 ? 8.023 -13.07 -1.841 1 98.12 114 PRO A CA 1
ATOM 875 C C . PRO A 1 114 ? 6.547 -13.172 -1.469 1 98.12 114 PRO A C 1
ATOM 877 O O . PRO A 1 114 ? 5.992 -12.25 -0.866 1 98.12 114 PRO A O 1
ATOM 880 N N . LEU A 1 115 ? 5.945 -14.305 -1.733 1 98.31 115 LEU A N 1
ATOM 881 C CA . LEU A 1 115 ? 4.512 -14.461 -1.507 1 98.31 115 LEU A CA 1
ATOM 882 C C . LEU A 1 115 ? 4.184 -14.359 -0.021 1 98.31 115 LEU A C 1
ATOM 884 O O . LEU A 1 115 ? 3.146 -13.805 0.355 1 98.31 115 LEU A O 1
ATOM 888 N N . SER A 1 116 ? 5.078 -14.805 0.83 1 97.06 116 SER A N 1
ATOM 889 C CA . SER A 1 116 ? 4.812 -14.859 2.264 1 97.06 116 SER A CA 1
ATOM 890 C C . SER A 1 116 ? 4.797 -13.469 2.877 1 97.06 116 SER A C 1
ATOM 892 O O . SER A 1 116 ? 4.32 -13.281 4 1 97.06 116 SER A O 1
ATOM 894 N N . VAL A 1 117 ? 5.371 -12.484 2.184 1 97.5 117 VAL A N 1
ATOM 895 C CA . VAL A 1 117 ? 5.367 -11.125 2.723 1 97.5 117 VAL A CA 1
ATOM 896 C C . VAL A 1 117 ? 4.281 -10.305 2.039 1 97.5 117 VAL A C 1
ATOM 898 O O . VAL A 1 117 ? 4.043 -9.148 2.41 1 97.5 117 VAL A O 1
ATOM 901 N N . CYS A 1 118 ? 3.508 -10.898 1.121 1 98.25 118 CYS A N 1
ATOM 902 C CA . CYS A 1 118 ? 2.59 -10.148 0.267 1 98.25 118 CYS A CA 1
ATOM 903 C C . CYS A 1 118 ? 1.234 -9.977 0.944 1 98.25 118 CYS A C 1
ATOM 905 O O . CYS A 1 118 ? 0.317 -9.391 0.367 1 98.25 118 CYS A O 1
ATOM 907 N N . ASP A 1 119 ? 1.113 -10.422 2.186 1 97.94 119 ASP A N 1
ATOM 908 C CA . ASP A 1 119 ? -0.078 -10.109 2.969 1 97.94 119 ASP A CA 1
ATOM 909 C C . ASP A 1 119 ? -0.076 -8.648 3.412 1 97.94 119 ASP A C 1
ATOM 911 O O . ASP A 1 119 ? -1.081 -8.141 3.918 1 97.94 119 ASP A O 1
ATOM 915 N N . THR A 1 120 ? 1.029 -7.91 3.182 1 98 120 THR A N 1
ATOM 916 C CA . THR A 1 120 ? 1.143 -6.484 3.471 1 98 120 THR A CA 1
ATOM 917 C C . THR A 1 120 ? 1.455 -5.699 2.201 1 98 120 THR A C 1
ATOM 919 O O . THR A 1 120 ? 2.055 -6.234 1.266 1 98 120 THR A O 1
ATOM 922 N N . VAL A 1 121 ? 1.053 -4.461 2.146 1 97.94 121 VAL A N 1
ATOM 923 C CA . VAL A 1 121 ? 1.39 -3.549 1.058 1 97.94 121 VAL A CA 1
ATOM 924 C C . VAL A 1 121 ? 2.906 -3.396 0.963 1 97.94 121 VAL A C 1
ATOM 926 O O . VAL A 1 121 ? 3.473 -3.418 -0.132 1 97.94 121 VAL A O 1
ATOM 929 N N . THR A 1 122 ? 3.527 -3.273 2.076 1 97 122 THR A N 1
ATOM 930 C CA . THR A 1 122 ? 4.98 -3.148 2.148 1 97 122 THR A CA 1
ATOM 931 C C . THR A 1 122 ? 5.66 -4.355 1.509 1 97 122 THR A C 1
ATOM 933 O O . THR A 1 122 ? 6.602 -4.203 0.727 1 97 122 THR A O 1
ATOM 936 N N . GLY A 1 123 ? 5.199 -5.508 1.894 1 97.25 123 GLY A N 1
ATOM 937 C CA . GLY A 1 123 ? 5.738 -6.715 1.289 1 97.25 123 GLY A CA 1
ATOM 938 C C . GLY A 1 123 ? 5.562 -6.762 -0.217 1 97.25 123 GLY A C 1
ATOM 939 O O . GLY A 1 123 ? 6.477 -7.156 -0.944 1 97.25 123 GLY A O 1
ATOM 940 N N . ILE A 1 124 ? 4.391 -6.371 -0.703 1 98.12 124 ILE A N 1
ATOM 941 C CA . ILE A 1 124 ? 4.133 -6.336 -2.137 1 98.12 124 ILE A CA 1
ATOM 942 C C . ILE A 1 124 ? 5.09 -5.363 -2.814 1 98.12 124 ILE A C 1
ATOM 944 O O . ILE A 1 124 ? 5.684 -5.68 -3.85 1 98.12 124 ILE A O 1
ATOM 948 N N . ASN A 1 125 ? 5.23 -4.184 -2.23 1 96.62 125 ASN A N 1
ATOM 949 C CA . ASN A 1 125 ? 6.141 -3.184 -2.777 1 96.62 125 ASN A CA 1
ATOM 950 C C . ASN A 1 125 ? 7.578 -3.697 -2.814 1 96.62 125 ASN A C 1
ATOM 952 O O . ASN A 1 125 ? 8.305 -3.453 -3.779 1 96.62 125 ASN A O 1
ATOM 956 N N . MET A 1 126 ? 8.023 -4.375 -1.792 1 95.88 126 MET A N 1
ATOM 957 C CA . MET A 1 126 ? 9.352 -4.969 -1.759 1 95.88 126 MET A CA 1
ATOM 958 C C . MET A 1 126 ? 9.523 -5.988 -2.883 1 95.88 126 MET A C 1
ATOM 960 O O . MET A 1 126 ? 10.562 -6.027 -3.539 1 95.88 126 MET A O 1
ATOM 964 N N . ALA A 1 127 ? 8.531 -6.805 -3.039 1 97.69 127 ALA A N 1
ATOM 965 C CA . ALA A 1 127 ? 8.578 -7.809 -4.098 1 97.69 127 ALA A CA 1
ATOM 966 C C . ALA A 1 127 ? 8.641 -7.156 -5.473 1 97.69 127 ALA A C 1
ATOM 968 O O . ALA A 1 127 ? 9.414 -7.586 -6.332 1 97.69 127 ALA A O 1
ATOM 969 N N . MET A 1 128 ? 7.816 -6.133 -5.668 1 96.88 128 MET A N 1
ATOM 970 C CA . MET A 1 128 ? 7.844 -5.398 -6.926 1 96.88 128 MET A CA 1
ATOM 971 C C . MET A 1 128 ? 9.219 -4.785 -7.168 1 96.88 128 MET A C 1
ATOM 973 O O . MET A 1 128 ? 9.742 -4.836 -8.281 1 96.88 128 MET A O 1
ATOM 977 N N . GLU A 1 129 ? 9.742 -4.223 -6.168 1 94.75 129 GLU A N 1
ATOM 978 C CA . GLU A 1 129 ? 11.078 -3.639 -6.27 1 94.75 129 GLU A CA 1
ATOM 979 C C . GLU A 1 129 ? 12.117 -4.695 -6.625 1 94.75 129 GLU A C 1
ATOM 981 O O . GLU A 1 129 ? 13.023 -4.438 -7.418 1 94.75 129 GLU A O 1
ATOM 986 N N . GLU A 1 130 ? 12.039 -5.824 -5.992 1 96.06 130 GLU A N 1
ATOM 987 C CA . GLU A 1 130 ? 12.992 -6.898 -6.25 1 96.06 130 GLU A CA 1
ATOM 988 C C . GLU A 1 130 ? 12.93 -7.359 -7.703 1 96.06 130 GLU A C 1
ATOM 990 O O . GLU A 1 130 ? 13.961 -7.605 -8.328 1 96.06 130 GLU A O 1
ATOM 995 N N . ILE A 1 131 ? 11.734 -7.473 -8.25 1 96.5 131 ILE A N 1
ATOM 996 C CA . ILE A 1 131 ? 11.578 -7.84 -9.648 1 96.5 131 ILE A CA 1
ATOM 997 C C . ILE A 1 131 ? 12.211 -6.77 -10.539 1 96.5 131 ILE A C 1
ATOM 999 O O . ILE A 1 131 ? 12.852 -7.086 -11.539 1 96.5 131 ILE A O 1
ATOM 1003 N N . ASN A 1 132 ? 11.953 -5.523 -10.172 1 94.19 132 ASN A N 1
ATOM 1004 C CA . ASN A 1 132 ? 12.516 -4.426 -10.953 1 94.19 132 ASN A CA 1
ATOM 1005 C C . ASN A 1 132 ? 14.039 -4.43 -10.914 1 94.19 132 ASN A C 1
ATOM 1007 O O . ASN A 1 132 ? 14.688 -4.141 -11.922 1 94.19 132 ASN A O 1
ATOM 1011 N N . LYS A 1 133 ? 14.594 -4.73 -9.773 1 94.25 133 LYS A N 1
ATOM 1012 C CA . LYS A 1 133 ? 16.047 -4.859 -9.648 1 94.25 133 LYS A CA 1
ATOM 1013 C C . LYS A 1 133 ? 16.578 -5.965 -10.555 1 94.25 133 LYS A C 1
ATOM 1015 O O . LYS A 1 133 ? 17.625 -5.809 -11.188 1 94.25 133 LYS A O 1
ATOM 1020 N N . MET A 1 134 ? 15.906 -7.059 -10.523 1 93.44 134 MET A N 1
ATOM 1021 C CA . MET A 1 134 ? 16.312 -8.172 -11.375 1 93.44 134 MET A CA 1
ATOM 1022 C C . MET A 1 134 ? 16.203 -7.797 -12.844 1 93.44 134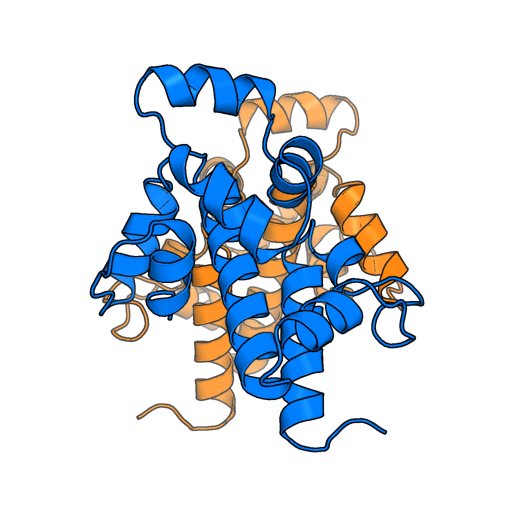 MET A C 1
ATOM 1024 O O . MET A 1 134 ? 17.078 -8.156 -13.641 1 93.44 134 MET A O 1
ATOM 1028 N N . LYS A 1 135 ? 15.18 -7.059 -13.219 1 91.5 135 LYS A N 1
ATOM 1029 C CA . LYS A 1 135 ? 14.961 -6.629 -14.594 1 91.5 135 LYS A CA 1
ATOM 1030 C C . LYS A 1 135 ? 16.094 -5.734 -15.078 1 91.5 135 LYS A C 1
ATOM 1032 O O . LYS A 1 135 ? 16.516 -5.816 -16.234 1 91.5 135 LYS A O 1
ATOM 1037 N N . TYR A 1 136 ? 16.656 -4.93 -14.281 1 90.62 136 TYR A N 1
ATOM 1038 C CA . TYR A 1 136 ? 17.656 -3.959 -14.695 1 90.62 136 TYR A CA 1
ATOM 1039 C C . TYR A 1 136 ? 19.062 -4.406 -14.281 1 90.62 136 TYR A C 1
ATOM 1041 O O . TYR A 1 136 ? 20.031 -3.654 -14.414 1 90.62 136 TYR A O 1
ATOM 1049 N N . GLY A 1 137 ? 19.234 -5.621 -13.898 1 82.81 137 GLY A N 1
ATOM 1050 C CA . GLY A 1 137 ? 20.531 -6.207 -13.594 1 82.81 137 GLY A CA 1
ATOM 1051 C C . GLY A 1 137 ? 21.141 -5.676 -12.312 1 82.81 137 GLY A C 1
ATOM 1052 O O . GLY A 1 137 ? 22.359 -5.578 -12.195 1 82.81 137 GLY A O 1
ATOM 1053 N N . LEU A 1 138 ? 20.469 -5.152 -11.438 1 69.81 138 LEU A N 1
ATOM 1054 C CA . LEU A 1 138 ? 20.953 -4.57 -10.195 1 69.81 138 LEU A CA 1
ATOM 1055 C C . LEU A 1 138 ? 21.016 -5.621 -9.086 1 69.81 138 LEU A C 1
ATOM 1057 O O . LEU A 1 138 ? 21.359 -5.309 -7.945 1 69.81 138 LEU A O 1
ATOM 1061 N N . THR A 1 139 ? 20.844 -6.852 -9.297 1 65.31 139 THR A N 1
ATOM 1062 C CA . THR A 1 139 ? 20.938 -7.871 -8.25 1 65.31 139 THR A CA 1
ATOM 1063 C C . THR A 1 139 ? 22.375 -8.289 -8.023 1 65.31 139 THR A C 1
ATOM 1065 O O . THR A 1 139 ? 23.172 -8.352 -8.961 1 65.31 139 THR A O 1
ATOM 1068 N N . ALA A 1 140 ? 22.938 -7.906 -6.734 1 48.47 140 ALA A N 1
ATOM 1069 C CA . ALA A 1 140 ? 24.312 -8.328 -6.496 1 48.47 140 ALA A CA 1
ATOM 1070 C C . ALA A 1 140 ? 24.453 -9.844 -6.613 1 48.47 140 ALA A C 1
ATOM 1072 O O . ALA A 1 140 ? 23.469 -10.57 -6.473 1 48.47 140 ALA A O 1
ATOM 1073 N N . MET B 1 1 ? 13.367 1.096 6.359 1 77.62 1 MET B N 1
ATOM 1074 C CA . MET B 1 1 ? 12.336 1.792 5.602 1 77.62 1 MET B CA 1
ATOM 1075 C C . MET B 1 1 ? 11.398 2.561 6.527 1 77.62 1 MET B C 1
ATOM 1077 O O . MET B 1 1 ? 11.078 3.723 6.27 1 77.62 1 MET B O 1
ATOM 1081 N N . TYR B 1 2 ? 10.805 2.336 7.52 1 90.62 2 TYR B N 1
ATOM 1082 C CA . TYR B 1 2 ? 9.75 2.996 8.289 1 90.62 2 TYR B CA 1
ATOM 1083 C C . TYR B 1 2 ? 10.289 3.492 9.625 1 90.62 2 TYR B C 1
ATOM 1085 O O . TYR B 1 2 ? 9.516 3.932 10.484 1 90.62 2 TYR B O 1
ATOM 1093 N N . ALA B 1 3 ? 11.633 3.543 9.758 1 92.38 3 ALA B N 1
ATOM 1094 C CA . ALA B 1 3 ? 12.141 3.936 11.07 1 92.38 3 ALA B CA 1
ATOM 1095 C C . ALA B 1 3 ? 11.75 5.371 11.406 1 92.38 3 ALA B C 1
ATOM 1097 O O . ALA B 1 3 ? 11.25 5.648 12.5 1 92.38 3 ALA B O 1
ATOM 1098 N N . SER B 1 4 ? 12.008 6.215 10.492 1 93.44 4 SER B N 1
ATOM 1099 C CA . SER B 1 4 ? 11.664 7.621 10.695 1 93.44 4 SER B CA 1
ATOM 1100 C C . SER B 1 4 ? 10.156 7.816 10.82 1 93.44 4 SER B C 1
ATOM 1102 O O . SER B 1 4 ? 9.695 8.562 11.68 1 93.44 4 SER B O 1
ATOM 1104 N N . ALA B 1 5 ? 9.391 7.137 10.031 1 95.19 5 ALA B N 1
ATOM 1105 C CA . ALA B 1 5 ? 7.93 7.211 10.078 1 95.19 5 ALA B CA 1
ATOM 1106 C C . ALA B 1 5 ? 7.398 6.727 11.422 1 95.19 5 ALA B C 1
ATOM 1108 O O . ALA B 1 5 ? 6.508 7.348 12.008 1 95.19 5 ALA B O 1
ATOM 1109 N N . TYR B 1 6 ? 7.961 5.621 11.875 1 95.38 6 TYR B N 1
ATOM 1110 C CA . TYR B 1 6 ? 7.562 5.09 13.172 1 95.38 6 TYR B CA 1
ATOM 1111 C C . TYR B 1 6 ? 7.859 6.094 14.281 1 95.38 6 TYR B C 1
ATOM 1113 O O . TYR B 1 6 ? 7.035 6.297 15.18 1 95.38 6 TYR B O 1
ATOM 1121 N N . GLN B 1 7 ? 9 6.66 14.203 1 94.81 7 GLN B N 1
ATOM 1122 C CA . GLN B 1 7 ? 9.383 7.66 15.188 1 94.81 7 GLN B CA 1
ATOM 1123 C C . GLN B 1 7 ? 8.422 8.852 15.164 1 94.81 7 GLN B C 1
ATOM 1125 O O . GLN B 1 7 ? 8.023 9.359 16.219 1 94.81 7 GLN B O 1
ATOM 1130 N N . MET B 1 8 ? 8.047 9.273 14 1 95.5 8 MET B N 1
ATOM 1131 C CA . MET B 1 8 ? 7.129 10.398 13.844 1 95.5 8 MET B CA 1
ATOM 1132 C C . MET B 1 8 ? 5.777 10.086 14.469 1 95.5 8 MET B C 1
ATOM 1134 O O . MET B 1 8 ? 5.148 10.961 15.07 1 95.5 8 MET B O 1
ATOM 1138 N N . LEU B 1 9 ? 5.383 8.875 14.406 1 96.38 9 LEU B N 1
ATOM 1139 C CA . LEU B 1 9 ? 4.055 8.492 14.867 1 96.38 9 LEU B CA 1
ATOM 1140 C C . LEU B 1 9 ? 4.074 8.148 16.359 1 96.38 9 LEU B C 1
ATOM 1142 O O . LEU B 1 9 ? 3.168 8.539 17.094 1 96.38 9 LEU B O 1
ATOM 1146 N N . SER B 1 10 ? 5.059 7.461 16.766 1 93.06 10 SER B N 1
ATOM 1147 C CA . SER B 1 10 ? 5.051 6.914 18.125 1 93.06 10 SER B CA 1
ATOM 1148 C C . SER B 1 10 ? 5.785 7.832 19.094 1 93.06 10 SER B C 1
ATOM 1150 O O . SER B 1 10 ? 5.617 7.719 20.312 1 93.06 10 SER B O 1
ATOM 1152 N N . GLY B 1 11 ? 6.676 8.641 18.562 1 90.75 11 GLY B N 1
ATOM 1153 C CA . GLY B 1 11 ? 7.516 9.469 19.406 1 90.75 11 GLY B CA 1
ATOM 1154 C C . GLY B 1 11 ? 8.719 8.727 19.953 1 90.75 11 GLY B C 1
ATOM 1155 O O . GLY B 1 11 ? 9.5 9.289 20.734 1 90.75 11 GLY B O 1
ATOM 1156 N N . THR B 1 12 ? 8.844 7.508 19.578 1 89.38 12 THR B N 1
ATOM 1157 C CA . THR B 1 12 ? 9.938 6.688 20.094 1 89.38 12 THR B CA 1
ATOM 1158 C C . THR B 1 12 ? 10.836 6.223 18.953 1 89.38 12 THR B C 1
ATOM 1160 O O . THR B 1 12 ? 10.352 5.809 17.891 1 89.38 12 THR B O 1
ATOM 1163 N N . LYS B 1 13 ? 12.102 6.352 19.234 1 87.12 13 LYS B N 1
ATOM 1164 C CA . LYS B 1 13 ? 13.047 5.867 18.234 1 87.12 13 LYS B CA 1
ATOM 1165 C C . LYS B 1 13 ? 13.18 4.348 18.297 1 87.12 13 LYS B C 1
ATOM 1167 O O . LYS B 1 13 ? 13.211 3.764 19.375 1 87.12 13 LYS B O 1
ATOM 1172 N N . VAL B 1 14 ? 13.07 3.797 17.172 1 83.12 14 VAL B N 1
ATOM 1173 C CA . VAL B 1 14 ? 13.281 2.355 17.094 1 83.12 14 VAL B CA 1
ATOM 1174 C C . VAL B 1 14 ? 14.219 2.041 15.922 1 83.12 14 VAL B C 1
ATOM 1176 O O . VAL B 1 14 ? 14.32 2.816 14.969 1 83.12 14 VAL B O 1
ATOM 1179 N N . LYS B 1 15 ? 15.047 1.083 16.172 1 83.19 15 LYS B N 1
ATOM 1180 C CA . LYS B 1 15 ? 15.852 0.584 15.07 1 83.19 15 LYS B CA 1
ATOM 1181 C C . LYS B 1 15 ? 15.117 -0.51 14.305 1 83.19 15 LYS B C 1
ATOM 1183 O O . LYS B 1 15 ? 14.672 -1.496 14.891 1 83.19 15 LYS B O 1
ATOM 1188 N N . ILE B 1 16 ? 14.695 -0.141 13.117 1 78.88 16 ILE B N 1
ATOM 1189 C CA . ILE B 1 16 ? 14.125 -1.141 12.219 1 78.88 16 ILE B CA 1
ATOM 1190 C C . ILE B 1 16 ? 15.164 -1.556 11.18 1 78.88 16 ILE B C 1
ATOM 1192 O O . ILE B 1 16 ? 15.555 -0.752 10.336 1 78.88 16 ILE B O 1
ATOM 1196 N N . GLY B 1 17 ? 15.633 -2.785 11.375 1 76.94 17 GLY B N 1
ATOM 1197 C CA . GLY B 1 17 ? 16.812 -3.094 10.586 1 76.94 17 GLY B CA 1
ATOM 1198 C C . GLY B 1 17 ? 16.562 -4.18 9.555 1 76.94 17 GLY B C 1
ATOM 1199 O O . GLY B 1 17 ? 17.438 -4.461 8.727 1 76.94 17 GLY B O 1
ATOM 1200 N N . SER B 1 18 ? 15.477 -4.789 9.68 1 86.19 18 SER B N 1
ATOM 1201 C CA . SER B 1 18 ? 15.297 -5.914 8.766 1 86.19 18 SER B CA 1
ATOM 1202 C C . SER B 1 18 ? 13.859 -5.988 8.266 1 86.19 18 SER B C 1
ATOM 1204 O O . SER B 1 18 ? 12.953 -5.414 8.875 1 86.19 18 SER B O 1
ATOM 1206 N N . VAL B 1 19 ? 13.742 -6.672 7.141 1 88.12 19 VAL B N 1
ATOM 1207 C CA . VAL B 1 19 ? 12.43 -6.855 6.527 1 88.12 19 VAL B CA 1
ATOM 1208 C C . VAL B 1 19 ? 11.5 -7.578 7.5 1 88.12 19 VAL B C 1
ATOM 1210 O O . VAL B 1 19 ? 10.391 -7.113 7.773 1 88.12 19 VAL B O 1
ATOM 1213 N N . PRO B 1 20 ? 12.008 -8.586 8.18 1 90.75 20 PRO B N 1
ATOM 1214 C CA . PRO B 1 20 ? 11.125 -9.266 9.125 1 90.75 20 PRO B CA 1
ATOM 1215 C C . PRO B 1 20 ? 10.672 -8.367 10.273 1 90.75 20 PRO B C 1
ATOM 1217 O O . PRO B 1 20 ? 9.539 -8.477 10.742 1 90.75 20 PRO B O 1
ATOM 1220 N N . GLU B 1 21 ? 11.492 -7.527 10.664 1 92.25 21 GLU B N 1
ATOM 1221 C CA . GLU B 1 21 ? 11.148 -6.633 11.773 1 92.25 21 GLU B CA 1
ATOM 1222 C C . GLU B 1 21 ? 10.055 -5.652 11.367 1 92.25 21 GLU B C 1
ATOM 1224 O O . GLU B 1 21 ? 9.109 -5.422 12.125 1 92.25 21 GLU B O 1
ATOM 1229 N N . ILE B 1 22 ? 10.203 -5.109 10.188 1 92.69 22 ILE B N 1
ATOM 1230 C CA . ILE B 1 22 ? 9.211 -4.152 9.695 1 92.69 22 ILE B CA 1
ATOM 1231 C C . ILE B 1 22 ? 7.867 -4.855 9.508 1 92.69 22 ILE B C 1
ATOM 1233 O O . ILE B 1 22 ? 6.82 -4.305 9.859 1 92.69 22 ILE B O 1
ATOM 1237 N N . LEU B 1 23 ? 7.887 -6.023 8.961 1 95.44 23 LEU B N 1
ATOM 1238 C CA . LEU B 1 23 ? 6.66 -6.781 8.734 1 95.44 23 LEU B CA 1
ATOM 1239 C C . LEU B 1 23 ? 5.996 -7.148 10.055 1 95.44 23 LEU B C 1
ATOM 1241 O O . LEU B 1 23 ? 4.77 -7.137 10.164 1 95.44 23 LEU B O 1
ATOM 1245 N N . SER B 1 24 ? 6.832 -7.469 11.039 1 95.12 24 SER B N 1
ATOM 1246 C CA . SER B 1 24 ? 6.293 -7.789 12.352 1 95.12 24 SER B CA 1
ATOM 1247 C C . SER B 1 24 ? 5.586 -6.586 12.969 1 95.12 24 SER B C 1
ATOM 1249 O O . SER B 1 24 ? 4.52 -6.73 13.578 1 95.12 24 SER B O 1
ATOM 1251 N N . ILE B 1 25 ? 6.164 -5.418 12.859 1 94.81 25 ILE B N 1
ATOM 1252 C CA . ILE B 1 25 ? 5.578 -4.188 13.383 1 94.81 25 ILE B CA 1
ATOM 1253 C C . ILE B 1 25 ? 4.227 -3.939 12.711 1 94.81 25 ILE B C 1
ATOM 1255 O O . ILE B 1 25 ? 3.238 -3.639 13.391 1 94.81 25 ILE B O 1
ATOM 1259 N N . ILE B 1 26 ? 4.168 -4.113 11.406 1 96.75 26 ILE B N 1
ATOM 1260 C CA . ILE B 1 26 ? 2.957 -3.869 10.625 1 96.75 26 ILE B CA 1
ATOM 1261 C C . ILE B 1 26 ? 1.881 -4.879 11.016 1 96.75 26 ILE B C 1
ATOM 1263 O O . ILE B 1 26 ? 0.744 -4.504 11.312 1 96.75 26 ILE B O 1
ATOM 1267 N N . ARG B 1 27 ? 2.256 -6.148 11.125 1 97.19 27 ARG B N 1
ATOM 1268 C CA . ARG B 1 27 ? 1.304 -7.227 11.383 1 97.19 27 ARG B CA 1
ATOM 1269 C C . ARG B 1 27 ? 0.772 -7.16 12.805 1 97.19 27 ARG B C 1
ATOM 1271 O O . ARG B 1 27 ? -0.375 -7.531 13.07 1 97.19 27 ARG B O 1
ATOM 1278 N N . THR B 1 28 ? 1.588 -6.715 13.727 1 96 28 THR B N 1
ATOM 1279 C CA . THR B 1 28 ? 1.182 -6.602 15.117 1 96 28 THR B CA 1
ATOM 1280 C C . THR B 1 28 ? 0.28 -5.387 15.328 1 96 28 THR B C 1
ATOM 1282 O O . THR B 1 28 ? -0.615 -5.406 16.172 1 96 28 THR B O 1
ATOM 1285 N N . GLY B 1 29 ? 0.538 -4.34 14.523 1 96.94 29 GLY B N 1
ATOM 1286 C CA . GLY B 1 29 ? -0.241 -3.119 14.633 1 96.94 29 GLY B CA 1
ATOM 1287 C C . GLY B 1 29 ? 0.41 -2.072 15.516 1 96.94 29 GLY B C 1
ATOM 1288 O O . GLY B 1 29 ? 1.1 -2.41 16.484 1 96.94 29 GLY B O 1
ATOM 1289 N N . LEU B 1 30 ? 0.13 -0.875 15.227 1 96.56 30 LEU B N 1
ATOM 1290 C CA . LEU B 1 30 ? 0.638 0.234 16.031 1 96.56 30 LEU B CA 1
ATOM 1291 C C . LEU B 1 30 ? -0.311 0.553 17.172 1 96.56 30 LEU B C 1
ATOM 1293 O O . LE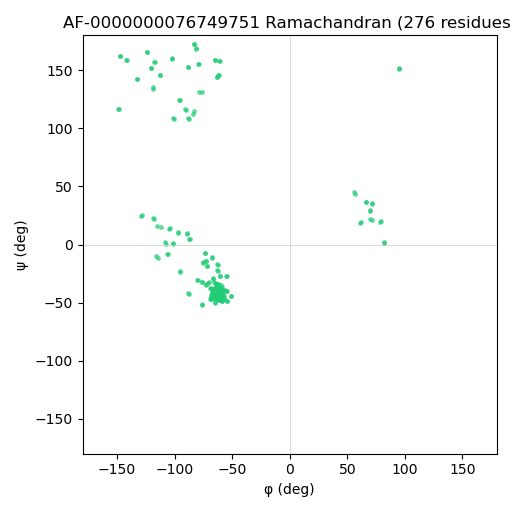U B 1 30 ? -1.518 0.318 17.078 1 96.56 30 LEU B O 1
ATOM 1297 N N . PRO B 1 31 ? 0.302 1.112 18.234 1 95.5 31 PRO B N 1
ATOM 1298 C CA . PRO B 1 31 ? -0.579 1.528 19.312 1 95.5 31 PRO B CA 1
ATOM 1299 C C . PRO B 1 31 ?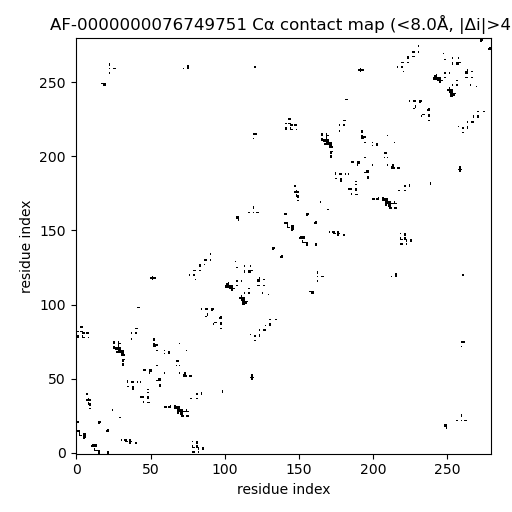 -1.558 2.625 18.906 1 95.5 31 PRO B C 1
ATOM 1301 O O . PRO B 1 31 ? -1.199 3.518 18.125 1 95.5 31 PRO B O 1
ATOM 1304 N N . VAL B 1 32 ? -2.779 2.57 19.453 1 96 32 VAL B N 1
ATOM 1305 C CA . VAL B 1 32 ? -3.822 3.523 19.094 1 96 32 VAL B CA 1
ATOM 1306 C C . VAL B 1 32 ? -3.387 4.938 19.484 1 96 32 VAL B C 1
ATOM 1308 O O . VAL B 1 32 ? -3.908 5.918 18.953 1 96 32 VAL B O 1
ATOM 1311 N N . SER B 1 33 ? -2.416 5.055 20.328 1 93.38 33 SER B N 1
ATOM 1312 C CA . SER B 1 33 ? -1.934 6.348 20.812 1 93.38 33 SER B CA 1
ATOM 1313 C C . SER B 1 33 ? -1.267 7.141 19.688 1 93.38 33 SER B C 1
ATOM 1315 O O . SER B 1 33 ? -1.032 8.344 19.828 1 93.38 33 SER B O 1
ATOM 1317 N N . ILE B 1 34 ? -0.996 6.477 18.531 1 95.38 34 ILE B N 1
ATOM 1318 C CA . ILE B 1 34 ? -0.34 7.176 17.438 1 95.38 34 ILE B CA 1
ATOM 1319 C C . ILE B 1 34 ? -1.316 8.156 16.781 1 95.38 34 ILE B C 1
ATOM 1321 O O . ILE B 1 34 ? -0.913 9.023 16.016 1 95.38 34 ILE B O 1
ATOM 1325 N N . LEU B 1 35 ? -2.58 8.008 17.078 1 95.69 35 LEU B N 1
ATOM 1326 C CA . LEU B 1 35 ? -3.615 8.805 16.438 1 95.69 35 LEU B CA 1
ATOM 1327 C C . LEU B 1 35 ? -3.359 10.297 16.641 1 95.69 35 LEU B C 1
ATOM 1329 O O . LEU B 1 35 ? -3.492 11.086 15.703 1 95.69 35 LEU B O 1
ATOM 1333 N N . ASP B 1 36 ? -3.002 10.656 17.859 1 95.06 36 ASP B N 1
ATOM 1334 C CA . ASP B 1 36 ? -2.764 12.07 18.156 1 95.06 36 ASP B CA 1
ATOM 1335 C C . ASP B 1 36 ? -1.609 12.617 17.312 1 95.06 36 ASP B C 1
ATOM 1337 O O . ASP B 1 36 ? -1.719 13.695 16.719 1 95.06 36 ASP B O 1
ATOM 1341 N N . ASN B 1 37 ? -0.521 11.883 17.188 1 96.69 37 ASN B N 1
ATOM 1342 C CA . ASN B 1 37 ? 0.624 12.312 16.375 1 96.69 37 ASN B CA 1
ATOM 1343 C C . ASN B 1 37 ? 0.297 12.312 14.891 1 96.69 37 ASN B C 1
ATOM 1345 O O . ASN B 1 37 ? 0.771 13.172 14.148 1 96.69 37 ASN B O 1
ATOM 1349 N N . GLY B 1 38 ? -0.484 11.32 14.492 1 97.81 38 GLY B N 1
ATOM 1350 C CA . GLY B 1 38 ? -0.91 11.273 13.102 1 97.81 38 GLY B CA 1
ATOM 1351 C C . GLY B 1 38 ? -1.708 12.492 12.68 1 97.81 38 GLY B C 1
ATOM 1352 O O . GLY B 1 38 ? -1.475 13.055 11.609 1 97.81 38 GLY B O 1
ATOM 1353 N N . THR B 1 39 ? -2.635 12.898 13.555 1 97.81 39 THR B N 1
ATOM 1354 C CA . THR B 1 39 ? -3.441 14.078 13.273 1 97.81 39 THR B CA 1
ATOM 1355 C C . THR B 1 39 ? -2.562 15.32 13.156 1 97.81 39 THR B C 1
ATOM 1357 O O . THR B 1 39 ? -2.771 16.156 12.273 1 97.81 39 THR B O 1
ATOM 1360 N N . GLU B 1 40 ? -1.593 15.43 14 1 96.69 40 GLU B N 1
ATOM 1361 C CA . GLU B 1 40 ? -0.684 16.578 13.984 1 96.69 40 GLU B CA 1
ATOM 1362 C C . GLU B 1 40 ? 0.177 16.578 12.727 1 96.69 40 GLU B C 1
ATOM 1364 O O . GLU B 1 40 ? 0.412 17.641 12.133 1 96.69 40 GLU B O 1
ATOM 1369 N N . LEU B 1 41 ? 0.609 15.406 12.305 1 97 41 LEU B N 1
ATOM 1370 C CA . LEU B 1 41 ? 1.461 15.258 11.125 1 97 41 LEU B CA 1
ATOM 1371 C C . LEU B 1 41 ? 0.768 15.797 9.883 1 97 41 LEU B C 1
ATOM 1373 O O . LEU B 1 41 ? 1.413 16.391 9.016 1 97 41 LEU B O 1
ATOM 1377 N N . LEU B 1 42 ? -0.53 15.625 9.836 1 98.06 42 LEU B N 1
ATOM 1378 C CA . LEU B 1 42 ? -1.249 15.93 8.609 1 98.06 42 LEU B CA 1
ATOM 1379 C C . LEU B 1 42 ? -2.061 17.219 8.758 1 98.06 42 LEU B C 1
ATOM 1381 O O . LEU B 1 42 ? -2.586 17.734 7.777 1 98.06 42 LEU B O 1
ATOM 1385 N N . GLY B 1 43 ? -2.115 17.719 9.961 1 96.94 43 GLY B N 1
ATOM 1386 C CA . GLY B 1 43 ? -2.93 18.906 10.211 1 96.94 43 GLY B CA 1
ATOM 1387 C C . GLY B 1 43 ? -4.414 18.641 10.031 1 96.94 43 GLY B C 1
ATOM 1388 O O . GLY B 1 43 ? -5.129 19.484 9.477 1 96.94 43 GLY B O 1
ATOM 1389 N N . VAL B 1 44 ? -4.891 17.484 10.406 1 97.81 44 VAL B N 1
ATOM 1390 C CA . VAL B 1 44 ? -6.301 17.125 10.289 1 97.81 44 VAL B CA 1
ATOM 1391 C C . VAL B 1 44 ? -6.844 16.719 11.656 1 97.81 44 VAL B C 1
ATOM 1393 O O . VAL B 1 44 ? -6.082 16.531 12.609 1 97.81 44 VAL B O 1
ATOM 1396 N N . ASN B 1 45 ? -8.164 16.656 11.781 1 97.44 45 ASN B N 1
ATOM 1397 C CA . ASN B 1 45 ? -8.734 16.219 13.055 1 97.44 45 ASN B CA 1
ATOM 1398 C C . ASN B 1 45 ? -8.781 14.695 13.156 1 97.44 45 ASN B C 1
ATOM 1400 O O . ASN B 1 45 ? -8.43 13.992 12.203 1 97.44 45 ASN B O 1
ATOM 1404 N N . LYS B 1 46 ? -9.133 14.188 14.297 1 96.88 46 LYS B N 1
ATOM 1405 C CA . LYS B 1 46 ? -9.086 12.75 14.578 1 96.88 46 LYS B CA 1
ATOM 1406 C C . LYS B 1 46 ? -10.031 11.984 13.656 1 96.88 46 LYS B C 1
ATOM 1408 O O . LYS B 1 46 ? -9.711 10.883 13.211 1 96.88 46 LYS B O 1
ATOM 1413 N N . THR B 1 47 ? -11.18 12.57 13.406 1 97.5 47 THR B N 1
ATOM 1414 C CA . THR B 1 47 ? -12.148 11.922 12.531 1 97.5 47 THR B CA 1
ATOM 1415 C C . THR B 1 47 ? -11.586 11.766 11.125 1 97.5 47 THR B C 1
ATOM 1417 O O . THR B 1 47 ? -11.672 10.688 10.531 1 97.5 47 THR B O 1
ATOM 1420 N N . GLU B 1 48 ? -11.008 12.773 10.625 1 97.69 48 GLU B N 1
ATOM 1421 C CA . GLU B 1 48 ? -10.414 12.766 9.289 1 97.69 48 GLU B CA 1
ATOM 1422 C C . GLU B 1 48 ? -9.25 11.781 9.211 1 97.69 48 GLU B C 1
ATOM 1424 O O . GLU B 1 48 ? -9.133 11.023 8.25 1 97.69 48 GLU B O 1
ATOM 1429 N N . TYR B 1 49 ? -8.398 11.852 10.203 1 98.44 49 TYR B N 1
ATOM 1430 C CA . TYR B 1 49 ? -7.25 10.953 10.203 1 98.44 49 TYR B CA 1
ATOM 1431 C C . TYR B 1 49 ? -7.691 9.492 10.234 1 98.44 49 TYR B C 1
ATOM 1433 O O . TYR B 1 49 ? -7.164 8.664 9.492 1 98.44 49 TYR B O 1
ATOM 1441 N N . ALA B 1 50 ? -8.641 9.18 11.148 1 97.94 50 ALA B N 1
ATOM 1442 C CA . ALA B 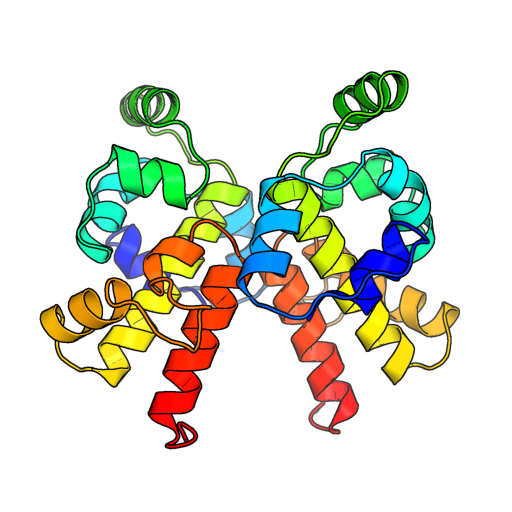1 50 ? -9.172 7.82 11.234 1 97.94 50 ALA B CA 1
ATOM 1443 C C . ALA B 1 50 ? -9.711 7.355 9.891 1 97.94 50 ALA B C 1
ATOM 1445 O O . ALA B 1 50 ? -9.484 6.215 9.477 1 97.94 50 ALA B O 1
ATOM 1446 N N . GLN B 1 51 ? -10.352 8.242 9.234 1 96.94 51 GLN B N 1
ATOM 1447 C CA . GLN B 1 51 ? -10.898 7.918 7.926 1 96.94 51 GLN B CA 1
ATOM 1448 C C . GLN B 1 51 ? -9.789 7.652 6.91 1 96.94 51 GLN B C 1
ATOM 1450 O O . GLN B 1 51 ? -9.898 6.738 6.094 1 96.94 51 GLN B O 1
ATOM 1455 N N . LEU B 1 52 ? -8.758 8.422 6.922 1 97.81 52 LEU B N 1
ATOM 1456 C CA . LEU B 1 52 ? -7.645 8.258 5.996 1 97.81 52 LEU B CA 1
ATOM 1457 C C . LEU B 1 52 ? -7.008 6.879 6.145 1 97.81 52 LEU B C 1
ATOM 1459 O O . LEU B 1 52 ? -6.648 6.25 5.145 1 97.81 52 LEU B O 1
ATOM 1463 N N . ILE B 1 53 ? -6.91 6.426 7.34 1 98.19 53 ILE B N 1
ATOM 1464 C CA . ILE B 1 53 ? -6.191 5.172 7.535 1 98.19 53 ILE B CA 1
ATOM 1465 C C . ILE B 1 53 ? -7.188 4.012 7.594 1 98.19 53 ILE B C 1
ATOM 1467 O O . ILE B 1 53 ? -6.824 2.891 7.957 1 98.19 53 ILE B O 1
ATOM 1471 N N . GLY B 1 54 ? -8.422 4.227 7.277 1 96.69 54 GLY B N 1
ATOM 1472 C CA . GLY B 1 54 ? -9.438 3.191 7.191 1 96.69 54 GLY B CA 1
ATOM 1473 C C . GLY B 1 54 ? -9.852 2.646 8.547 1 96.69 54 GLY B C 1
ATOM 1474 O O . GLY B 1 54 ? -10.109 1.447 8.688 1 96.69 54 GLY B O 1
ATOM 1475 N N . ALA B 1 55 ? -9.891 3.482 9.516 1 96.12 55 ALA B N 1
ATOM 1476 C CA . ALA B 1 55 ? -10.258 3.035 10.859 1 96.12 55 ALA B CA 1
ATOM 1477 C C . ALA B 1 55 ? -11.531 3.723 11.336 1 96.12 55 ALA B C 1
ATOM 1479 O O . ALA B 1 55 ? -11.945 4.738 10.773 1 96.12 55 ALA B O 1
ATOM 1480 N N . ASN B 1 56 ? -12.164 3.059 12.266 1 94.12 56 ASN B N 1
ATOM 1481 C CA . ASN B 1 56 ? -13.312 3.627 12.953 1 94.12 56 ASN B CA 1
ATOM 1482 C C . ASN B 1 56 ? -12.898 4.379 14.211 1 94.12 56 ASN B C 1
ATOM 1484 O O . ASN B 1 56 ? -12.461 3.764 15.188 1 94.12 56 ASN B O 1
ATOM 1488 N N . LEU B 1 57 ? -13.164 5.695 14.18 1 94.69 57 LEU B N 1
ATOM 1489 C CA . LEU B 1 57 ? -12.695 6.527 15.281 1 94.69 57 LEU B CA 1
ATOM 1490 C C . LEU B 1 57 ? -13.273 6.039 16.609 1 94.69 57 LEU B C 1
ATOM 1492 O O . LEU B 1 57 ? -12.586 6.039 17.625 1 94.69 57 LEU B O 1
ATOM 1496 N N . ARG B 1 58 ? -14.516 5.68 16.625 1 94.94 58 ARG B N 1
ATOM 1497 C CA . ARG B 1 58 ? -15.141 5.199 17.859 1 94.94 58 ARG B CA 1
ATOM 1498 C C . ARG B 1 58 ? -14.422 3.961 18.391 1 94.94 58 ARG B C 1
ATOM 1500 O O . ARG B 1 58 ? -14.172 3.85 19.594 1 94.94 58 ARG B O 1
ATOM 1507 N N . SER B 1 59 ? -14.086 3.049 17.422 1 93.5 59 SER B N 1
ATOM 1508 C CA . SER B 1 59 ? -13.383 1.824 17.797 1 93.5 59 SER B CA 1
ATOM 1509 C C . SER B 1 59 ? -11.992 2.131 18.359 1 93.5 59 SER B C 1
ATOM 1511 O O . SER B 1 59 ? -11.555 1.5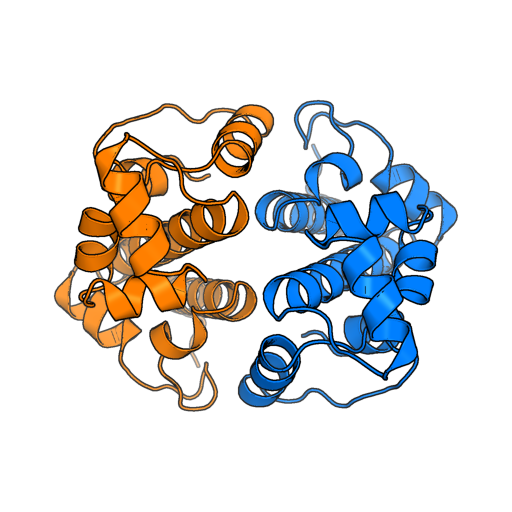07 19.328 1 93.5 59 SER B O 1
ATOM 1513 N N . ILE B 1 60 ? -11.375 3.127 17.781 1 93.62 60 ILE B N 1
ATOM 1514 C CA . ILE B 1 60 ? -10.039 3.52 18.219 1 93.62 60 ILE B CA 1
ATOM 1515 C C . ILE B 1 60 ? -10.109 4.113 19.625 1 93.62 60 ILE B C 1
ATOM 1517 O O . ILE B 1 60 ? -9.289 3.793 20.484 1 93.62 60 ILE B O 1
ATOM 1521 N N . GLN B 1 61 ? -11.031 4.957 19.797 1 91.38 61 GLN B N 1
ATOM 1522 C CA . GLN B 1 61 ? -11.188 5.625 21.078 1 91.38 61 GLN B CA 1
ATOM 1523 C C . GLN B 1 61 ? -11.484 4.621 22.188 1 91.38 61 GLN B C 1
ATOM 1525 O O . GLN B 1 61 ? -11.016 4.781 23.328 1 91.38 61 GLN B O 1
ATOM 1530 N N . ARG B 1 62 ? -12.211 3.654 21.906 1 92 62 ARG B N 1
ATOM 1531 C CA . ARG B 1 62 ? -12.484 2.596 22.859 1 92 62 ARG B CA 1
ATOM 1532 C C . ARG B 1 62 ? -11.211 1.844 23.234 1 92 62 ARG B C 1
ATOM 1534 O O . ARG B 1 62 ? -10.977 1.553 24.406 1 92 62 ARG B O 1
ATOM 1541 N N . LYS B 1 63 ? -10.438 1.596 22.25 1 88.56 63 LYS B N 1
ATOM 1542 C CA . LYS B 1 63 ? -9.203 0.85 22.453 1 88.56 63 LYS B CA 1
ATOM 1543 C C . LYS B 1 63 ? -8.156 1.701 23.172 1 88.56 63 LYS B C 1
ATOM 1545 O O . LYS B 1 63 ? -7.285 1.171 23.859 1 88.56 63 LYS B O 1
ATOM 1550 N N . GLN B 1 64 ? -8.219 2.949 22.859 1 84.19 64 GLN B N 1
ATOM 1551 C CA . GLN B 1 64 ? -7.281 3.869 23.484 1 84.19 64 GLN B CA 1
ATOM 1552 C C . GLN B 1 64 ? -7.359 3.775 25.016 1 84.19 64 GLN B C 1
ATOM 1554 O O . GLN B 1 64 ? -6.367 4.012 25.703 1 84.19 64 GLN B O 1
ATOM 1559 N N . GLN B 1 65 ? -8.484 3.393 25.453 1 84.06 65 GLN B N 1
ATOM 1560 C CA . GLN B 1 65 ? -8.695 3.271 26.891 1 84.06 65 GLN B CA 1
ATOM 1561 C C . GLN B 1 65 ? -8.008 2.027 27.438 1 84.06 65 GLN B C 1
ATOM 1563 O O . GLN B 1 65 ? -7.754 1.936 28.641 1 84.06 65 GLN B O 1
ATOM 1568 N N . THR B 1 66 ? -7.602 1.06 26.672 1 83 66 THR B N 1
ATOM 1569 C CA . THR B 1 66 ? -7.043 -0.211 27.125 1 83 66 THR B CA 1
ATOM 1570 C C . THR B 1 66 ? -5.715 -0.491 26.422 1 83 66 THR B C 1
ATOM 1572 O O . THR B 1 66 ? -5.355 -1.65 26.203 1 83 66 THR B O 1
ATOM 1575 N N . SER B 1 67 ? -5.016 0.478 25.969 1 82.19 67 SER B N 1
ATOM 1576 C CA . SER B 1 67 ? -3.732 0.326 25.297 1 82.19 67 SER B CA 1
ATOM 1577 C C . SER B 1 67 ? -3.855 -0.598 24.078 1 82.19 67 SER B C 1
ATOM 1579 O O . SER B 1 67 ? -3.035 -1.5 23.906 1 82.19 67 SER B O 1
ATOM 1581 N N . GLY B 1 68 ? -4.855 -0.371 23.391 1 93.5 68 GLY B N 1
ATOM 1582 C CA . GLY B 1 68 ? -5.137 -1.229 22.25 1 93.5 68 GLY B CA 1
ATOM 1583 C C . GLY B 1 68 ? -4.332 -0.866 21.016 1 93.5 68 GLY B C 1
ATOM 1584 O O . GLY B 1 68 ? -3.549 0.085 21.047 1 93.5 68 GLY B O 1
ATOM 1585 N N . LYS B 1 69 ? -4.355 -1.744 19.984 1 96.38 69 LYS B N 1
ATOM 1586 C CA . LYS B 1 69 ? -3.609 -1.571 18.75 1 96.38 69 LYS B CA 1
ATOM 1587 C C . LYS B 1 69 ? -4.551 -1.341 17.562 1 96.38 69 LYS B C 1
ATOM 1589 O O . LYS B 1 69 ? -5.699 -1.784 17.594 1 96.38 69 LYS B O 1
ATOM 1594 N N . LEU B 1 70 ? -4.055 -0.523 16.656 1 97.06 70 LEU B N 1
ATOM 1595 C CA . LEU B 1 70 ? -4.727 -0.447 15.359 1 97.06 70 LEU B CA 1
ATOM 1596 C C . LEU B 1 70 ? -4.625 -1.774 14.609 1 97.06 70 LEU B C 1
ATOM 1598 O O . LEU B 1 70 ? -3.768 -2.604 14.93 1 97.06 70 LEU B O 1
ATOM 1602 N N . SER B 1 71 ? -5.531 -1.98 13.664 1 96.62 71 SER B N 1
ATOM 1603 C CA . SER B 1 71 ? -5.398 -3.129 12.766 1 96.62 71 SER B CA 1
ATOM 1604 C C . SER B 1 71 ? -4.102 -3.055 11.961 1 96.62 71 SER B C 1
ATOM 1606 O O . SER B 1 71 ? -3.539 -1.975 11.781 1 96.62 71 SER B O 1
ATOM 1608 N N . PRO B 1 72 ? -3.586 -4.18 11.43 1 97.38 72 PRO B N 1
ATOM 1609 C CA . PRO B 1 72 ? -2.398 -4.184 10.578 1 97.38 72 PRO B CA 1
ATOM 1610 C C . PRO B 1 72 ? -2.533 -3.246 9.375 1 97.38 72 PRO B C 1
ATOM 1612 O O . PRO B 1 72 ? -1.605 -2.494 9.07 1 97.38 72 PRO B O 1
ATOM 1615 N N . THR B 1 73 ? -3.713 -3.207 8.766 1 97.5 73 THR B N 1
ATOM 1616 C CA . THR B 1 73 ? -3.932 -2.391 7.578 1 97.5 73 THR B CA 1
ATOM 1617 C C . THR B 1 73 ? -3.887 -0.906 7.922 1 97.5 73 THR B C 1
ATOM 1619 O O . THR B 1 73 ? -3.221 -0.124 7.242 1 97.5 73 THR B O 1
ATOM 1622 N N . SER B 1 74 ? -4.574 -0.507 8.984 1 97.94 74 SER B N 1
ATOM 1623 C CA . SER B 1 74 ? -4.555 0.89 9.406 1 97.94 74 SER B CA 1
ATOM 1624 C C . SER B 1 74 ? -3.16 1.312 9.852 1 97.94 74 SER B C 1
ATOM 1626 O O . SER B 1 74 ? -2.74 2.445 9.602 1 97.94 74 SER B O 1
ATOM 1628 N N . SER B 1 75 ? -2.453 0.377 10.562 1 98.06 75 SER B N 1
ATOM 1629 C CA . SER B 1 75 ? -1.094 0.634 11.023 1 98.06 75 SER B CA 1
ATOM 1630 C C . SER B 1 75 ? -0.151 0.89 9.852 1 98.06 75 SER B C 1
ATOM 1632 O O . SER B 1 75 ? 0.634 1.84 9.875 1 98.06 75 SER B O 1
ATOM 1634 N N . GLU B 1 76 ? -0.27 0.027 8.883 1 98.31 76 GLU B N 1
ATOM 1635 C CA . GLU B 1 76 ? 0.582 0.178 7.703 1 98.31 76 GLU B CA 1
ATOM 1636 C C . GLU B 1 76 ? 0.256 1.462 6.945 1 98.31 76 GLU B C 1
ATOM 1638 O O . GLU B 1 76 ? 1.158 2.156 6.473 1 98.31 76 GLU B O 1
ATOM 1643 N N . HIS B 1 77 ? -0.984 1.763 6.836 1 98.75 77 HIS B N 1
ATOM 1644 C CA . HIS B 1 77 ? -1.411 2.992 6.18 1 98.75 77 HIS B CA 1
ATOM 1645 C C . HIS B 1 77 ? -0.868 4.223 6.902 1 98.75 77 HIS B C 1
ATOM 1647 O O . HIS B 1 77 ? -0.407 5.168 6.262 1 98.75 77 HIS B O 1
ATOM 1653 N N . ALA B 1 78 ? -0.916 4.199 8.211 1 98.56 78 ALA B N 1
ATOM 1654 C CA . ALA B 1 78 ? -0.376 5.289 9.023 1 98.56 78 ALA B CA 1
ATOM 1655 C C . ALA B 1 78 ? 1.12 5.465 8.781 1 98.56 78 ALA B C 1
ATOM 1657 O O . ALA B 1 78 ? 1.603 6.59 8.625 1 98.56 78 ALA B O 1
ATOM 1658 N N . LEU B 1 79 ? 1.813 4.363 8.75 1 98.12 79 LEU B N 1
ATOM 1659 C CA . LEU B 1 79 ? 3.25 4.41 8.5 1 98.12 79 LEU B CA 1
ATOM 1660 C C . LEU B 1 79 ? 3.541 4.996 7.121 1 98.12 79 LEU B C 1
ATOM 1662 O O . LEU B 1 79 ? 4.453 5.809 6.969 1 98.12 79 LEU B O 1
ATOM 1666 N N . MET B 1 80 ? 2.75 4.625 6.18 1 98.38 80 MET B N 1
ATOM 1667 C CA . MET B 1 80 ? 2.941 5.113 4.816 1 98.38 80 MET B CA 1
ATOM 1668 C C . MET B 1 80 ? 2.65 6.609 4.73 1 98.38 80 MET B C 1
ATOM 1670 O O . MET B 1 80 ? 3.371 7.348 4.055 1 98.38 80 MET B O 1
ATOM 1674 N N . LEU B 1 81 ? 1.623 7.031 5.387 1 98.69 81 LEU B N 1
ATOM 1675 C CA . LEU B 1 81 ? 1.318 8.453 5.43 1 98.69 81 LEU B CA 1
ATOM 1676 C C . LEU B 1 81 ? 2.459 9.242 6.07 1 98.69 81 LEU B C 1
ATOM 1678 O O . LEU B 1 81 ? 2.836 10.305 5.586 1 98.69 81 LEU B O 1
ATOM 1682 N N . ALA B 1 82 ? 2.959 8.68 7.16 1 98.44 82 ALA B N 1
ATOM 1683 C CA . ALA B 1 82 ? 4.07 9.344 7.844 1 98.44 82 ALA B CA 1
ATOM 1684 C C . ALA B 1 82 ? 5.297 9.422 6.938 1 98.44 82 ALA B C 1
ATOM 1686 O O . ALA B 1 82 ? 6.008 10.43 6.934 1 98.44 82 ALA B O 1
ATOM 1687 N N . GLU B 1 83 ? 5.516 8.375 6.191 1 97.56 83 GLU B N 1
ATOM 1688 C CA . GLU B 1 83 ? 6.629 8.383 5.25 1 97.56 83 GLU B CA 1
ATOM 1689 C C . GLU B 1 83 ? 6.438 9.438 4.168 1 97.56 83 GLU B C 1
ATOM 1691 O O . GLU B 1 83 ? 7.391 10.109 3.775 1 97.56 83 GLU B O 1
ATOM 1696 N N . LEU B 1 84 ? 5.273 9.562 3.67 1 98.19 84 LEU B N 1
ATOM 1697 C CA . LEU B 1 84 ? 4.957 10.602 2.691 1 98.19 84 LEU B CA 1
ATOM 1698 C C . LEU B 1 84 ? 5.27 11.984 3.25 1 98.19 84 LEU B C 1
ATOM 1700 O O . LEU B 1 84 ? 5.906 12.797 2.58 1 98.19 84 LEU B O 1
ATOM 1704 N N . VAL B 1 85 ? 4.844 12.211 4.449 1 98.19 85 VAL B N 1
ATOM 1705 C CA . VAL B 1 85 ? 5.055 13.508 5.074 1 98.19 85 VAL B CA 1
ATOM 1706 C C . VAL B 1 85 ? 6.551 13.75 5.273 1 98.19 85 VAL B C 1
ATOM 1708 O O . VAL B 1 85 ? 7.039 14.859 5.055 1 98.19 85 VAL B O 1
ATOM 1711 N N . ARG B 1 86 ? 7.223 12.695 5.75 1 97.31 86 ARG B N 1
ATOM 1712 C CA . ARG B 1 86 ? 8.664 12.805 5.922 1 97.31 86 ARG B CA 1
ATOM 1713 C C . ARG B 1 86 ? 9.344 13.227 4.625 1 97.31 86 ARG B C 1
ATOM 1715 O O . ARG B 1 86 ? 10.156 14.156 4.617 1 97.31 86 ARG B O 1
ATOM 1722 N N . LEU B 1 87 ? 9.023 12.578 3.533 1 96.94 87 LEU B N 1
ATOM 1723 C CA . LEU B 1 87 ? 9.602 12.891 2.23 1 96.94 87 LEU B CA 1
ATOM 1724 C C . LEU B 1 87 ? 9.25 14.32 1.817 1 96.94 87 LEU B C 1
ATOM 1726 O O . LEU B 1 87 ? 10.109 15.047 1.312 1 96.94 87 LEU B O 1
ATOM 1730 N N . ALA B 1 88 ? 8.031 14.695 1.99 1 97.62 88 ALA B N 1
ATOM 1731 C CA . ALA B 1 88 ? 7.586 16.031 1.633 1 97.62 88 ALA B CA 1
ATOM 1732 C C . ALA B 1 88 ? 8.305 17.094 2.467 1 97.62 88 ALA B C 1
ATOM 1734 O O . ALA B 1 88 ? 8.75 18.125 1.937 1 97.62 88 ALA B O 1
ATOM 1735 N N . ASP B 1 89 ? 8.414 16.812 3.758 1 97.38 89 ASP B N 1
ATOM 1736 C CA . ASP B 1 89 ? 9.133 17.734 4.641 1 97.38 89 ASP B CA 1
ATOM 1737 C C . ASP B 1 89 ? 10.578 17.906 4.199 1 97.38 89 ASP B C 1
ATOM 1739 O O . ASP B 1 89 ? 11.133 19 4.285 1 97.38 89 ASP B O 1
ATOM 1743 N N . GLU B 1 90 ? 11.195 16.828 3.857 1 96.38 90 GLU B N 1
ATOM 1744 C CA . GLU B 1 90 ? 12.578 16.891 3.395 1 96.38 90 GLU B CA 1
ATOM 1745 C C . GLU B 1 90 ? 12.703 17.734 2.135 1 96.38 90 GLU B C 1
ATOM 1747 O O . GLU B 1 90 ? 13.703 18.438 1.955 1 96.38 90 GLU B O 1
ATOM 1752 N N . TYR B 1 91 ? 11.742 17.672 1.303 1 97.06 91 TYR B N 1
ATOM 1753 C CA . TYR B 1 91 ? 11.758 18.406 0.048 1 97.06 91 TYR B CA 1
ATOM 1754 C C . TYR B 1 91 ? 11.453 19.891 0.283 1 97.06 91 TYR B C 1
ATOM 1756 O O . TYR B 1 91 ? 12.195 20.766 -0.175 1 97.06 91 TYR B O 1
ATOM 1764 N N . PHE B 1 92 ? 10.359 20.219 0.981 1 97.12 92 PHE B N 1
ATOM 1765 C CA . PHE B 1 92 ? 9.891 21.594 1.132 1 97.12 92 PHE B CA 1
ATOM 1766 C C . PHE B 1 92 ? 10.695 22.328 2.203 1 97.12 92 PHE B C 1
ATOM 1768 O O . PHE B 1 92 ? 10.766 23.562 2.203 1 97.12 92 PHE B O 1
ATOM 1775 N N . LYS B 1 93 ? 11.188 21.609 3.221 1 97.25 93 LYS B N 1
ATOM 1776 C CA . LYS B 1 93 ? 11.984 22.141 4.328 1 97.25 93 LYS B CA 1
ATOM 1777 C C . LYS B 1 93 ? 11.203 23.172 5.125 1 97.25 93 LYS B C 1
ATOM 1779 O O . LYS B 1 93 ? 11.789 24.078 5.719 1 97.25 93 LYS B O 1
ATOM 1784 N N . ASP B 1 94 ? 9.969 23.141 4.961 1 96.81 94 ASP B N 1
ATOM 1785 C CA . ASP B 1 94 ? 9 24.016 5.609 1 96.81 94 ASP B CA 1
ATOM 1786 C C . ASP B 1 94 ? 7.672 23.297 5.832 1 96.81 94 ASP B C 1
ATOM 1788 O O . ASP B 1 94 ? 6.996 22.922 4.871 1 96.81 94 ASP B O 1
ATOM 1792 N N . ARG B 1 95 ? 7.355 23.156 7.102 1 96.62 95 ARG B N 1
ATOM 1793 C CA . ARG B 1 95 ? 6.168 22.391 7.477 1 96.62 95 ARG B CA 1
ATOM 1794 C C . ARG B 1 95 ? 4.91 23 6.859 1 96.62 95 ARG B C 1
ATOM 1796 O O . ARG B 1 95 ? 4.039 22.281 6.371 1 96.62 95 ARG B O 1
ATOM 1803 N N . GLU B 1 96 ? 4.805 24.281 6.871 1 97.44 96 GLU B N 1
ATOM 1804 C CA . GLU B 1 96 ? 3.645 24.953 6.289 1 97.44 96 GLU B CA 1
ATOM 1805 C C . GLU B 1 96 ? 3.551 24.688 4.789 1 97.44 96 GLU B C 1
ATOM 1807 O O . GLU B 1 96 ? 2.455 24.516 4.254 1 97.44 96 GLU B O 1
ATOM 1812 N N . ALA B 1 97 ? 4.664 24.688 4.133 1 97.94 97 ALA B N 1
ATOM 1813 C CA . ALA B 1 97 ? 4.703 24.406 2.701 1 97.94 97 ALA B CA 1
ATOM 1814 C C . ALA B 1 97 ? 4.297 22.953 2.42 1 97.94 97 ALA B C 1
ATOM 1816 O O . ALA B 1 97 ? 3.604 22.688 1.438 1 97.94 97 ALA B O 1
ATOM 1817 N N . THR B 1 98 ? 4.727 22.078 3.293 1 98.19 98 THR B N 1
ATOM 1818 C CA . THR B 1 98 ? 4.34 20.672 3.178 1 98.19 98 THR B CA 1
ATOM 1819 C C . THR B 1 98 ? 2.826 20.516 3.281 1 98.19 98 THR B C 1
ATOM 1821 O O . THR B 1 98 ? 2.203 19.875 2.436 1 98.19 98 THR B O 1
ATOM 1824 N N . LEU B 1 99 ? 2.287 21.156 4.25 1 98.25 99 LEU B N 1
ATOM 1825 C CA . LEU B 1 99 ? 0.848 21.047 4.465 1 98.25 99 LEU B CA 1
ATOM 1826 C C . LEU B 1 99 ? 0.077 21.719 3.328 1 98.25 99 LEU B C 1
ATOM 1828 O O . LEU B 1 99 ? -0.97 21.219 2.908 1 98.25 99 LEU B O 1
ATOM 1832 N N . ARG B 1 100 ? 0.601 22.812 2.869 1 98.12 100 ARG B N 1
ATOM 1833 C CA . ARG B 1 100 ? -0.03 23.469 1.734 1 98.12 100 ARG B CA 1
ATOM 1834 C C . ARG B 1 100 ? -0.041 22.562 0.507 1 98.12 100 ARG B C 1
ATOM 1836 O O . ARG B 1 100 ? -1.053 22.469 -0.191 1 98.12 100 ARG B O 1
ATOM 1843 N N . TRP B 1 101 ? 1.053 21.953 0.215 1 98.25 101 TRP B N 1
ATOM 1844 C CA . TRP B 1 101 ? 1.151 21.062 -0.929 1 98.25 101 TRP B CA 1
ATOM 1845 C C . TRP B 1 101 ? 0.183 19.891 -0.787 1 98.25 101 TRP B C 1
ATOM 1847 O O . TRP B 1 101 ? -0.486 19.5 -1.75 1 98.25 101 TRP B O 1
ATOM 1857 N N . LEU B 1 102 ? 0.113 19.328 0.422 1 98.19 102 LEU B N 1
ATOM 1858 C CA . LEU B 1 102 ? -0.754 18.188 0.688 1 98.19 102 LEU B CA 1
ATOM 1859 C C . LEU B 1 102 ? -2.215 18.547 0.428 1 98.19 102 LEU B C 1
ATOM 1861 O O . LEU B 1 102 ? -3.016 17.672 0.082 1 98.19 102 LEU B O 1
ATOM 1865 N N . ASN B 1 103 ? -2.506 19.781 0.565 1 98.12 103 ASN B N 1
ATOM 1866 C CA . ASN B 1 103 ? -3.912 20.172 0.523 1 98.12 103 ASN B CA 1
ATOM 1867 C C . ASN B 1 103 ? -4.25 20.906 -0.771 1 98.12 103 ASN B C 1
ATOM 1869 O O . ASN B 1 103 ? -5.402 21.281 -0.992 1 98.12 103 ASN B O 1
ATOM 1873 N N . ARG B 1 104 ? -3.314 21.078 -1.623 1 97.69 104 ARG B N 1
ATOM 1874 C CA . ARG B 1 104 ? -3.523 21.828 -2.855 1 97.69 104 ARG B CA 1
ATOM 1875 C C . ARG B 1 104 ? -3.861 20.891 -4.016 1 97.69 104 ARG B C 1
ATOM 1877 O O . ARG B 1 104 ? -3.068 20.016 -4.363 1 97.69 104 ARG B O 1
ATOM 1884 N N . PRO B 1 105 ? -5.031 21.172 -4.664 1 97.12 105 PRO B N 1
ATOM 1885 C CA . PRO B 1 105 ? -5.344 20.375 -5.852 1 97.12 105 PRO B CA 1
ATOM 1886 C C . PRO B 1 105 ? -4.316 20.562 -6.969 1 97.12 105 PRO B C 1
ATOM 1888 O O . PRO B 1 105 ? -3.729 21.641 -7.102 1 97.12 105 PRO B O 1
ATOM 1891 N N . SER B 1 106 ? -4.082 19.5 -7.695 1 95 106 SER B N 1
ATOM 1892 C CA . SER B 1 106 ? -3.148 19.562 -8.82 1 95 106 SER B CA 1
ATOM 1893 C C . SER B 1 106 ? -3.568 18.625 -9.938 1 95 106 SER B C 1
ATOM 1895 O O . SER B 1 106 ? -4.352 17.688 -9.719 1 95 106 SER B O 1
ATOM 1897 N N . LEU B 1 107 ? -3.055 18.828 -11.078 1 91.81 107 LEU B N 1
ATOM 1898 C CA . LEU B 1 107 ? -3.328 18.016 -12.25 1 91.81 107 LEU B CA 1
ATOM 1899 C C . LEU B 1 107 ? -2.77 16.594 -12.062 1 91.81 107 LEU B C 1
ATOM 1901 O O . LEU B 1 107 ? -3.344 15.633 -12.562 1 91.81 107 LEU B O 1
ATOM 1905 N N . ALA B 1 108 ? -1.708 16.516 -11.281 1 91.19 108 ALA B N 1
ATOM 1906 C CA . ALA B 1 108 ? -1.046 15.227 -11.07 1 91.19 108 ALA B CA 1
ATOM 1907 C C . ALA B 1 108 ? -1.983 14.234 -10.391 1 91.19 108 ALA B C 1
ATOM 1909 O O . ALA B 1 108 ? -1.838 13.023 -10.555 1 91.19 108 ALA B O 1
ATOM 1910 N N . PHE B 1 109 ? -3 14.766 -9.695 1 94.94 109 PHE B N 1
ATOM 1911 C CA . PHE B 1 109 ? -3.926 13.922 -8.953 1 94.94 109 PHE B CA 1
ATOM 1912 C C . PHE B 1 109 ? -5.344 14.062 -9.5 1 94.94 109 PHE B C 1
ATOM 1914 O O . PHE B 1 109 ? -6.316 13.859 -8.766 1 94.94 109 PHE B O 1
ATOM 1921 N N . GLY B 1 110 ? -5.496 14.5 -10.758 1 92.81 110 GLY B N 1
ATOM 1922 C CA . GLY B 1 110 ? -6.805 14.664 -11.375 1 92.81 110 GLY B CA 1
ATOM 1923 C C . GLY B 1 110 ? -7.605 15.805 -10.781 1 92.81 110 GLY B C 1
ATOM 1924 O O . GLY B 1 110 ? -8.812 15.68 -10.57 1 92.81 110 GLY B O 1
ATOM 1925 N N . ASN B 1 111 ? -6.922 16.781 -10.312 1 94.38 111 ASN B N 1
ATOM 1926 C CA . ASN B 1 111 ? -7.5 17.984 -9.734 1 94.38 111 ASN B CA 1
ATOM 1927 C C . ASN B 1 111 ? -7.984 17.75 -8.312 1 94.38 111 ASN B C 1
ATOM 1929 O O . ASN B 1 111 ? -8.852 18.484 -7.816 1 94.38 111 ASN B O 1
ATOM 1933 N N . CYS B 1 112 ? -7.484 16.75 -7.754 1 95.06 112 CYS B N 1
ATOM 1934 C CA . CYS B 1 112 ? -7.617 16.516 -6.32 1 95.06 112 CYS B CA 1
ATOM 1935 C C . CYS B 1 112 ? -6.336 16.891 -5.586 1 95.06 112 CYS B C 1
ATOM 1937 O O . CYS B 1 112 ? -5.293 17.094 -6.207 1 95.06 112 CYS B O 1
ATOM 1939 N N . SER B 1 113 ? -6.438 17.109 -4.336 1 97.69 113 SER B N 1
ATOM 1940 C CA . SER B 1 113 ? -5.227 17.328 -3.555 1 97.69 113 SER B CA 1
ATOM 1941 C C . SER B 1 113 ? -4.527 16.016 -3.227 1 97.69 113 SER B C 1
ATOM 1943 O O . SER B 1 113 ? -5.164 14.961 -3.191 1 97.69 113 SER B O 1
ATOM 1945 N N . PRO B 1 114 ? -3.189 16.078 -2.988 1 98.12 114 PRO B N 1
ATOM 1946 C CA . PRO B 1 114 ? -2.498 14.859 -2.559 1 98.12 114 PRO B CA 1
ATOM 1947 C C . PRO B 1 114 ? -3.182 14.18 -1.372 1 98.12 114 PRO B C 1
ATOM 1949 O O . PRO B 1 114 ? -3.422 12.969 -1.402 1 98.12 114 PRO B O 1
ATOM 1952 N N . LEU B 1 115 ? -3.566 14.953 -0.399 1 98.31 115 LEU B N 1
ATOM 1953 C CA . LEU B 1 115 ? -4.137 14.383 0.82 1 98.31 115 LEU B CA 1
ATOM 1954 C C . LEU B 1 115 ? -5.465 13.695 0.529 1 98.31 115 LEU B C 1
ATOM 1956 O O . LEU B 1 115 ? -5.773 12.656 1.125 1 98.31 115 LEU B O 1
ATOM 1960 N N . SER B 1 116 ? -6.219 14.195 -0.425 1 97.06 116 SER B N 1
ATOM 1961 C CA . SER B 1 116 ? -7.555 13.68 -0.702 1 97.06 116 SER B CA 1
ATOM 1962 C C . SER B 1 116 ? -7.488 12.297 -1.355 1 97.06 116 SER B C 1
ATOM 1964 O O . SER B 1 116 ? -8.492 11.586 -1.416 1 97.06 116 SER B O 1
ATOM 1966 N N . VAL B 1 117 ? -6.336 11.938 -1.904 1 97.5 117 VAL B N 1
ATOM 1967 C CA . VAL B 1 117 ? -6.219 10.625 -2.527 1 97.5 117 VAL B CA 1
ATOM 1968 C C . VAL B 1 117 ? -5.492 9.664 -1.583 1 97.5 117 VAL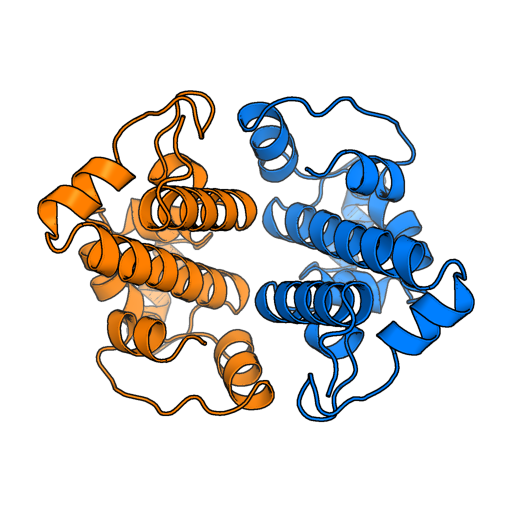 B C 1
ATOM 1970 O O . VAL B 1 117 ? -5.367 8.477 -1.871 1 97.5 117 VAL B O 1
ATOM 1973 N N . CYS B 1 118 ? -5.102 10.117 -0.385 1 98.25 118 CYS B N 1
ATOM 1974 C CA . CYS B 1 118 ? -4.23 9.359 0.503 1 98.25 118 CYS B CA 1
ATOM 1975 C C . CYS B 1 118 ? -5.035 8.414 1.387 1 98.25 118 CYS B C 1
ATOM 1977 O O . CYS B 1 118 ? -4.473 7.703 2.221 1 98.25 118 CYS B O 1
ATOM 1979 N N . ASP B 1 119 ? -6.34 8.344 1.172 1 97.94 119 ASP B N 1
ATOM 1980 C CA . ASP B 1 119 ? -7.141 7.312 1.826 1 97.94 119 ASP B CA 1
ATOM 1981 C C . ASP B 1 119 ? -6.891 5.941 1.202 1 97.94 119 ASP B C 1
ATOM 1983 O O . ASP B 1 119 ? -7.332 4.922 1.735 1 97.94 119 ASP B O 1
ATOM 1987 N N . THR B 1 120 ? -6.129 5.875 0.092 1 97.94 120 THR B N 1
ATOM 1988 C CA . THR B 1 120 ? -5.734 4.633 -0.563 1 97.94 120 THR B CA 1
ATOM 1989 C C . THR B 1 120 ? -4.215 4.504 -0.616 1 97.94 120 THR B C 1
ATOM 1991 O O . THR B 1 120 ? -3.504 5.512 -0.632 1 97.94 120 THR B O 1
ATOM 1994 N N . VAL B 1 121 ? -3.727 3.301 -0.628 1 97.94 121 VAL B N 1
ATOM 1995 C CA . VAL B 1 121 ? -2.305 3.02 -0.809 1 97.94 121 VAL B CA 1
ATOM 1996 C C . VAL B 1 121 ? -1.835 3.576 -2.15 1 97.94 121 VAL B C 1
ATOM 1998 O O . VAL B 1 121 ? -0.767 4.188 -2.234 1 97.94 121 VAL B O 1
ATOM 2001 N N . THR B 1 122 ? -2.615 3.4 -3.141 1 97 122 THR B N 1
ATOM 2002 C CA . THR B 1 122 ? -2.316 3.9 -4.477 1 97 122 THR B CA 1
ATOM 2003 C C . THR B 1 122 ? -2.139 5.414 -4.461 1 97 122 THR B C 1
ATOM 2005 O O . THR B 1 122 ? -1.188 5.941 -5.043 1 97 122 THR B O 1
ATOM 2008 N N . GLY B 1 123 ? -3.084 6.07 -3.836 1 97.19 123 GLY B N 1
ATOM 2009 C CA . GLY B 1 123 ? -2.967 7.512 -3.709 1 97.19 123 GLY B CA 1
ATOM 2010 C C . GLY B 1 123 ? -1.706 7.949 -2.986 1 97.19 123 GLY B C 1
ATOM 2011 O O . GLY B 1 123 ? -1.052 8.914 -3.396 1 97.19 123 GLY B O 1
ATOM 2012 N N . ILE B 1 124 ? -1.357 7.258 -1.909 1 98.12 124 ILE B N 1
ATOM 2013 C CA . ILE B 1 124 ? -0.142 7.57 -1.164 1 98.12 124 ILE B CA 1
ATOM 2014 C C . ILE B 1 124 ? 1.077 7.379 -2.062 1 98.12 124 ILE B C 1
ATOM 2016 O O . ILE B 1 124 ? 1.968 8.234 -2.1 1 98.12 124 ILE B O 1
ATOM 2020 N N . ASN B 1 125 ? 1.103 6.266 -2.771 1 96.62 125 ASN B N 1
ATOM 2021 C CA . ASN B 1 125 ? 2.209 5.988 -3.682 1 96.62 125 ASN B CA 1
ATOM 2022 C C . ASN B 1 125 ? 2.322 7.059 -4.766 1 96.62 125 ASN B C 1
ATOM 2024 O O . ASN B 1 125 ? 3.428 7.473 -5.121 1 96.62 125 ASN B O 1
ATOM 2028 N N . MET B 1 126 ? 1.237 7.5 -5.312 1 95.88 126 MET B N 1
ATOM 2029 C CA . MET B 1 126 ? 1.231 8.57 -6.305 1 95.88 126 MET B CA 1
ATOM 2030 C C . MET B 1 126 ? 1.805 9.859 -5.715 1 95.88 126 MET B C 1
ATOM 2032 O O . MET B 1 126 ? 2.582 10.555 -6.375 1 95.88 126 MET B O 1
ATOM 2036 N N . ALA B 1 127 ? 1.374 10.164 -4.531 1 97.69 127 ALA B N 1
ATOM 2037 C CA . ALA B 1 127 ? 1.87 11.367 -3.865 1 97.69 127 ALA B CA 1
ATOM 2038 C C . ALA B 1 127 ? 3.373 11.281 -3.623 1 97.69 127 ALA B C 1
ATOM 2040 O O . ALA B 1 127 ? 4.102 12.25 -3.848 1 97.69 127 ALA B O 1
ATOM 2041 N N . MET B 1 128 ? 3.811 10.117 -3.152 1 96.88 128 MET B N 1
ATOM 2042 C CA . MET B 1 128 ? 5.238 9.906 -2.943 1 96.88 128 MET B CA 1
ATOM 2043 C C . MET B 1 128 ? 6.012 10.07 -4.25 1 96.88 128 MET B C 1
ATOM 2045 O O . MET B 1 128 ? 7.074 10.688 -4.277 1 96.88 128 MET B O 1
ATOM 2049 N N . GLU B 1 129 ? 5.492 9.508 -5.258 1 94.75 129 GLU B N 1
ATOM 2050 C CA . GLU B 1 129 ? 6.117 9.625 -6.57 1 94.75 129 GLU B CA 1
ATOM 2051 C C . GLU B 1 129 ? 6.191 11.086 -7.016 1 94.75 129 GLU B C 1
ATOM 2053 O O . GLU B 1 129 ? 7.188 11.516 -7.602 1 94.75 129 GLU B O 1
ATOM 2058 N N . GLU B 1 130 ? 5.129 11.812 -6.824 1 96.12 130 GLU B N 1
ATOM 2059 C CA . GLU B 1 130 ? 5.086 13.219 -7.227 1 96.12 130 GLU B CA 1
ATOM 2060 C C . GLU B 1 130 ? 6.145 14.031 -6.484 1 96.12 130 GLU B C 1
ATOM 2062 O O . GLU B 1 130 ? 6.801 14.891 -7.078 1 96.12 130 GLU B O 1
ATOM 2067 N N . ILE B 1 131 ? 6.316 13.766 -5.211 1 96.44 131 ILE B N 1
ATOM 2068 C CA . ILE B 1 131 ? 7.355 14.445 -4.445 1 96.44 131 ILE B CA 1
ATOM 2069 C C . ILE B 1 131 ? 8.727 14.102 -5.016 1 96.44 131 ILE B C 1
ATOM 2071 O O . ILE B 1 131 ? 9.609 14.961 -5.102 1 96.44 131 ILE B O 1
ATOM 2075 N N . ASN B 1 132 ? 8.891 12.82 -5.312 1 94.19 132 ASN B N 1
ATOM 2076 C CA . ASN B 1 132 ? 10.164 12.383 -5.863 1 94.19 132 ASN B CA 1
ATOM 2077 C C . ASN B 1 132 ? 10.453 13.047 -7.207 1 94.19 132 ASN B C 1
ATOM 2079 O O . ASN B 1 132 ? 11.602 13.398 -7.5 1 94.19 132 ASN B O 1
ATOM 2083 N N . LYS B 1 133 ? 9.445 13.195 -8.008 1 94.31 133 LYS B N 1
ATOM 2084 C CA . LYS B 1 133 ? 9.594 13.898 -9.281 1 94.31 133 LYS B CA 1
ATOM 2085 C C . LYS B 1 133 ? 10.016 15.344 -9.062 1 94.31 133 LYS B C 1
ATOM 2087 O O . LYS B 1 133 ? 10.852 15.875 -9.797 1 94.31 133 LYS B O 1
ATOM 2092 N N . MET B 1 134 ? 9.367 15.961 -8.133 1 93.38 134 MET B N 1
ATOM 2093 C CA . MET B 1 134 ? 9.711 17.344 -7.816 1 93.38 134 MET B CA 1
ATOM 2094 C C . MET B 1 134 ? 11.148 17.453 -7.309 1 93.38 134 MET B C 1
ATOM 2096 O O . MET B 1 134 ? 11.867 18.391 -7.66 1 93.38 134 MET B O 1
ATOM 2100 N N . LYS B 1 135 ? 11.578 16.484 -6.512 1 91.56 135 LYS B N 1
ATOM 2101 C CA . LYS B 1 135 ? 12.93 16.453 -5.953 1 91.56 135 LYS B CA 1
ATOM 2102 C C . LYS B 1 135 ? 13.977 16.344 -7.055 1 91.56 135 LYS B C 1
ATOM 2104 O O . LYS B 1 135 ? 15.047 16.953 -6.961 1 91.56 135 LYS B O 1
ATOM 2109 N N . TYR B 1 136 ? 13.742 15.656 -8.086 1 90.62 136 TYR B N 1
ATOM 2110 C CA . TYR B 1 136 ? 14.734 15.406 -9.117 1 90.62 136 TYR B CA 1
ATOM 2111 C C . TYR B 1 136 ? 14.477 16.266 -10.352 1 90.62 136 TYR B C 1
ATOM 2113 O O . TYR B 1 136 ? 15.125 16.109 -11.383 1 90.62 136 TYR B O 1
ATOM 2121 N N . GLY B 1 137 ? 13.656 17.266 -10.258 1 82.88 137 GLY B N 1
ATOM 2122 C CA . GLY B 1 137 ? 13.406 18.234 -11.32 1 82.88 137 GLY B CA 1
ATOM 2123 C C . GLY B 1 137 ? 12.648 17.656 -12.492 1 82.88 137 GLY B C 1
ATOM 2124 O O . GLY B 1 137 ? 12.852 18.078 -13.633 1 82.88 137 GLY B O 1
ATOM 2125 N N . LEU B 1 138 ? 11.961 16.641 -12.383 1 69.81 138 LEU B N 1
ATOM 2126 C CA . LEU B 1 138 ? 11.227 15.977 -13.453 1 69.81 138 LEU B CA 1
ATOM 2127 C C . LEU B 1 138 ? 9.82 16.547 -13.586 1 69.81 138 LEU B C 1
ATOM 2129 O O . LEU B 1 138 ? 9.023 16.062 -14.398 1 69.81 138 LEU B O 1
ATOM 2133 N N . THR B 1 139 ? 9.43 17.594 -12.984 1 66.06 139 THR B N 1
ATOM 2134 C CA . THR B 1 139 ? 8.102 18.172 -13.133 1 66.06 139 THR B CA 1
ATOM 2135 C C . THR B 1 139 ? 8.023 19.062 -14.359 1 66.06 139 THR B C 1
ATOM 2137 O O . THR B 1 139 ? 9.008 19.719 -14.719 1 66.06 139 THR B O 1
ATOM 2140 N N . ALA B 1 140 ? 7.148 18.609 -15.398 1 48.75 140 ALA B N 1
ATOM 2141 C CA . ALA B 1 140 ? 7.059 19.469 -16.562 1 48.75 140 ALA B CA 1
ATOM 2142 C C . ALA B 1 140 ? 6.645 20.891 -16.172 1 48.75 140 ALA B C 1
ATOM 2144 O O . ALA B 1 140 ? 6.062 21.094 -15.109 1 48.75 140 ALA B O 1
#

Foldseek 3Di:
DLQQLCCQQVVDGDDDDDPVSVLVDLQQADWLSSLVSLCVLQVHDSCLLCQLLVHDSVVSVVVNVVRHGDHSSSRVLSSLVSVLSVLLCVQVVDSVVSNCQQQAADVLQPRGGLVVQSSDPVSSVSSSVVSVCVNVVNDD/DLQQLCCQQVVDGDDDDDPVSVLVDLQQAAWLSSLVSLCVLQVHDSCLLCQLLVHDSVVSVVVNVVRHGDHSSSRVLSSLVSVLSVLLCVQVVDSVVSNCQQQAADVLQVRGGLVVQSSDPVSSVSSSVVSVCVNVVNDD

pLDDT: mean 94.08, std 6.74, range [48.47, 98.75]

InterPro domains:
  IPR011979 Antitoxin Xre [TIGR02293] (22-140)
  IPR024467 Antitoxin Xre/MbcA/ParS-like, toxin-binding domain [PF09722] (88-137)
  IPR046847 Antitoxin Xre-like, helix-turn-helix domain [PF20432] (23-82)

Radius of gyration: 18.64 Å; Cα contacts (8 Å, |Δi|>4): 406; chains: 2; bounding box: 50×47×47 Å

Sequence (280 aa):
MYASAYQMLSGTKVKIGSVPEILSIIRTGLPVSILDNGTELLGVNKTEYAQLIGANLRSIQRKQQTSGKLSPTSSEHALMLAELVRLADEYFKDREATLRWLNRPSLAFGNCSPLSVCDTVTGINMAMEEINKMKYGLTAMYASAYQMLSGTKVKIGSVPEILSIIRTGLPVSILDNGTELLGVNKTEYAQLIGANLRSIQRKQQTSGKLSPTSSEHALMLAELVRLADEYFKDREATLRWLNRPSLAFGNCSPLSVCDTVTGINMAMEEINKMKYGLTA

Solvent-accessible surface area (backbone atoms only — not comparable to full-atom values): 14688 Å² total; per-residue (Å²): 129,53,35,67,20,44,23,62,33,68,73,44,86,57,89,58,85,43,60,57,52,50,52,48,48,29,64,65,23,39,56,39,73,25,50,66,37,48,14,60,74,66,73,46,53,62,65,56,44,24,50,36,31,72,44,54,50,70,62,43,58,58,27,51,76,66,77,26,59,35,54,34,67,30,27,40,42,47,40,50,52,36,41,42,48,52,54,37,33,67,68,57,73,31,67,68,55,33,50,48,53,34,64,37,58,35,76,92,48,63,60,33,20,45,54,77,38,38,58,38,71,66,31,42,52,51,44,43,49,51,48,52,30,55,71,71,65,65,63,128,128,55,36,67,20,43,23,60,34,66,72,46,87,56,88,55,86,42,60,56,53,50,52,48,49,30,64,67,23,38,55,39,73,25,51,66,38,47,14,61,74,68,72,46,52,63,64,57,41,24,50,34,29,72,45,55,50,70,62,42,57,59,28,51,74,67,77,27,58,34,54,35,67,32,28,42,42,46,39,50,52,36,41,42,49,52,54,37,33,68,68,58,72,31,70,68,56,32,51,48,53,34,64,38,59,33,74,93,46,65,61,32,22,45,54,77,40,38,59,38,71,66,31,40,52,50,42,43,49,51,48,52,31,56,71,71,66,65,61,128

Nearest PDB structures (foldseek):
  8gug-assembly1_C-2  TM=8.984E-01  e=1.479E-05  Vibrio parahaemolyticus RIMD 2210633
  8gug-assembly1_B-2  TM=8.980E-01  e=1.637E-05  Vibrio parahaemolyticus RIMD 2210633
  6gw6-assembly1_F  TM=8.167E-01  e=7.526E-05  Pseudomonas putida KT2440
  8qnl-assembly1_D  TM=7.524E-01  e=2.587E-05  Pseudomonas aeruginosa PAO1
  8qnq-assembly1_B  TM=7.446E-01  e=2.587E-05  Pseudomonas aeruginosa PAO1